Protein AF-A0A4P5VM33-F1 (afdb_monomer)

pLDDT: mean 82.56, std 16.61, range [37.69, 97.56]

Solvent-accessible surface area (backbone atoms only — not comparable to full-atom values): 19991 Å² total; per-residue (Å²): 130,83,67,96,74,77,67,63,94,75,51,90,78,69,72,81,77,65,83,51,57,40,76,54,84,83,77,87,63,95,86,67,74,88,46,65,52,53,54,48,55,47,41,53,52,52,54,34,60,78,68,68,53,95,65,59,73,44,83,76,51,83,50,30,33,32,39,59,84,39,34,31,34,51,42,71,32,55,64,87,55,69,50,40,68,40,70,22,70,59,55,52,52,61,98,69,27,49,46,32,39,37,44,36,27,37,34,82,90,78,41,33,35,34,28,56,9,40,35,44,52,68,59,44,43,72,76,41,73,56,40,62,75,43,89,60,59,47,76,37,53,55,87,73,34,42,61,21,59,63,44,51,53,52,56,37,30,69,71,37,70,77,63,64,44,76,75,69,75,79,58,75,63,41,54,55,65,42,45,76,76,72,45,77,54,66,74,49,47,69,39,44,38,42,80,50,76,70,54,72,63,69,78,61,65,70,78,75,73,92,85,66,102,68,80,74,78,37,60,72,36,38,36,38,32,51,37,15,46,46,98,70,31,76,31,44,40,80,66,27,75,80,34,88,46,51,28,31,43,35,44,28,36,23,38,57,98,92,41,56,49,30,37,38,44,33,42,38,37,64,51,93,90,55,61,49,66,74,46,31,34,47,33,49,72,93,47,74,51,62,44,72,58,100,81,58,51,64,70,48,76,48,78,43,70,46,38,91,63,67,46,44,40,37,40,33,33,72,95,82,20,76,48,71,56,72,33,35,32,45,58,54,79,67,71,74,76,71,82,66,80,88,124

Sequence (343 aa):
MPDPFDEDPDDPLALPLPPHTLWLDEPESPGLPRDHPSLVLRALRQQRAELGLDLRLRENSGDSFQLEGFRVQLVCAPFWSEELAVSPQPWRLGARSPHLLLGAWVDEEAGVVRLPGVLTAAELRQRCPGLASAEAPCPLPLTAFRGGLDRLWLLGRLLTPEALLPSEPAAAPVRLRDWLDGLLAEALVALGAELLPASAGAFRSPAAPVGLASGLPTALATVAIPLALALGRIETGPARRAASERFRLLLQLCGAMEGAQWLEVRLEPELPGDLLPQRLTLRVDDRTIDTGGDGGCGPLCLTVPAGEEPIVIGLWHGDGSRLALPPLHFGATLGEPEPGPAG

Mean predicted aligned error: 15.95 Å

Secondary structure (DSSP, 8-state):
---TT---TT-TT-PPPPTTEEEPPP---TT----HHHHHHHHHHHHHHHTT----EEEEETTEEEETTEEEEEEEEETT-SEEEE-SGGGGSGGGS-SEEEEEEEETTTTEEEEEEEEEHHHHHHHSTTTTT-SS-EEEEGGG-EEHHHHHHHHHHHT-HHHHS-----PPPEETHHHHTT---HHHHHTT-EEEP--TTTT------TTSS--PPEEEEEEEEEEEEETTEEEEGGGGGG-SEEEEEEEEEEEETTEEEEEEEEEEESSTTPPPPTTEEEEETTEEEETTSTT-S--EEEEEE--SSPB-EEEEETTTEEEEPPPEE--------------

Foldseek 3Di:
DPDPPVPPPPPVPPDDDDPLKFAQDDDDDPPDDLDPQVLVVSRLVVVCVVVVPPWDWADDDDQWIDTLNFIEGEFEDAPPDQKTFAQLVLVLPVVRHGQKYWYWHDDSVRSMIHTLAMDGPVLVCVQDVCSNPDRGTDIDGSVSHDDHVVVVSVVSQVSVVVSVPPPPPQPPAAECVVVLVVDDDPLLVVQVKDKDPQPVVLVPPDDDPPDDPPPPWRQSTKIKRKWAADPLAIDGDPVRPPGPFIKIWIWTQTDDPLGGFKIKTKIAGPDPPDFHDAQKWKDKDPDIDGCHDPPHRGMDIDMGTADQDWIWIKIHHPPDYIDTGRTHHDHDCPPPPPPPPDD

Structure (mmCIF, N/CA/C/O backbone):
data_AF-A0A4P5VM33-F1
#
_entry.id   AF-A0A4P5VM33-F1
#
loop_
_atom_site.group_PDB
_atom_site.id
_atom_site.type_symbol
_atom_site.label_atom_id
_atom_site.label_alt_id
_atom_site.label_comp_id
_atom_site.label_asym_id
_atom_site.label_entity_id
_atom_site.label_seq_id
_atom_site.pdbx_PDB_ins_code
_atom_site.Cartn_x
_atom_site.Cartn_y
_atom_site.Cartn_z
_atom_site.occupancy
_atom_site.B_iso_or_equiv
_atom_site.auth_seq_id
_atom_site.auth_comp_id
_atom_site.auth_asym_id
_atom_site.auth_atom_id
_atom_site.pdbx_PDB_model_num
ATOM 1 N N . MET A 1 1 ? 6.699 41.375 -16.600 1.00 43.66 1 MET A N 1
ATOM 2 C CA . MET A 1 1 ? 7.146 40.371 -17.583 1.00 43.66 1 MET A CA 1
ATOM 3 C C . MET A 1 1 ? 6.048 39.335 -17.632 1.00 43.66 1 MET A C 1
ATOM 5 O O . MET A 1 1 ? 5.698 38.880 -16.551 1.00 43.66 1 MET A O 1
ATOM 9 N N . PRO A 1 2 ? 5.437 39.073 -18.796 1.00 42.50 2 PRO A N 1
ATOM 10 C CA . PRO A 1 2 ? 4.537 37.934 -18.936 1.00 42.50 2 PRO A CA 1
ATOM 11 C C . PRO A 1 2 ? 5.315 36.653 -18.625 1.00 42.50 2 PRO A C 1
ATOM 13 O O . PRO A 1 2 ? 6.509 36.574 -18.930 1.00 42.50 2 PRO A O 1
ATOM 16 N N . ASP A 1 3 ? 4.653 35.727 -17.944 1.00 47.75 3 ASP A N 1
ATOM 17 C CA . ASP A 1 3 ? 5.202 34.423 -17.598 1.00 47.75 3 ASP A CA 1
ATOM 18 C C . ASP A 1 3 ? 5.467 33.661 -18.909 1.00 47.75 3 ASP A C 1
ATOM 20 O O . ASP A 1 3 ? 4.541 33.527 -19.711 1.00 47.75 3 ASP A O 1
ATOM 24 N N . PRO A 1 4 ? 6.702 33.219 -19.211 1.00 48.16 4 PRO A N 1
ATOM 25 C CA . PRO A 1 4 ? 6.993 32.484 -20.445 1.00 48.16 4 PRO A CA 1
ATOM 26 C C . PRO A 1 4 ? 6.322 31.099 -20.517 1.00 48.16 4 PRO A C 1
ATOM 28 O O . PRO A 1 4 ? 6.553 30.386 -21.487 1.00 48.16 4 PRO A O 1
ATOM 31 N N . PHE A 1 5 ? 5.501 30.743 -19.523 1.00 61.50 5 PHE A N 1
ATOM 32 C CA . PHE A 1 5 ? 4.801 29.465 -19.395 1.00 61.50 5 PHE A CA 1
ATOM 33 C C . PHE A 1 5 ? 3.269 29.590 -19.379 1.00 61.50 5 PHE A C 1
ATOM 35 O O . PHE A 1 5 ? 2.588 28.622 -19.051 1.00 61.50 5 PHE A O 1
ATOM 42 N N . ASP A 1 6 ? 2.711 30.746 -19.762 1.00 50.47 6 ASP A N 1
ATOM 43 C CA . ASP A 1 6 ? 1.300 30.837 -20.177 1.00 50.47 6 ASP A CA 1
ATOM 44 C C . ASP A 1 6 ? 1.162 30.171 -21.569 1.00 50.47 6 ASP A C 1
ATOM 46 O O . ASP A 1 6 ? 0.928 30.821 -22.590 1.00 50.47 6 ASP A O 1
ATOM 50 N N . GLU A 1 7 ? 1.431 28.862 -21.637 1.00 55.84 7 GLU A N 1
ATOM 51 C CA . GLU A 1 7 ? 1.137 28.039 -22.808 1.00 55.84 7 GLU A CA 1
ATOM 52 C C . GLU A 1 7 ? -0.382 27.907 -22.904 1.00 55.84 7 GLU A C 1
ATOM 54 O O . GLU A 1 7 ? -1.035 27.369 -22.009 1.00 55.84 7 GLU A O 1
ATOM 59 N N . ASP A 1 8 ? -0.942 28.450 -23.986 1.00 55.25 8 ASP A N 1
ATOM 60 C CA . ASP A 1 8 ? -2.357 28.333 -24.316 1.00 55.25 8 ASP A CA 1
ATOM 61 C C . ASP A 1 8 ? -2.688 26.828 -24.406 1.00 55.25 8 ASP A C 1
ATOM 63 O O . ASP A 1 8 ? -2.173 26.148 -25.301 1.00 55.25 8 ASP A O 1
ATOM 67 N N . PRO A 1 9 ? -3.496 26.259 -23.487 1.00 56.66 9 PRO A N 1
ATOM 68 C CA . PRO A 1 9 ? -3.788 24.822 -23.463 1.00 56.66 9 PRO A CA 1
ATOM 69 C C . PRO A 1 9 ? -4.528 24.346 -24.726 1.00 56.66 9 PRO A C 1
ATOM 71 O O . PRO A 1 9 ? -4.691 23.142 -24.928 1.00 56.66 9 PRO A O 1
ATOM 74 N N . ASP A 1 10 ? -4.946 25.290 -25.571 1.00 53.34 10 ASP A N 1
ATOM 75 C CA . ASP A 1 10 ? -5.581 25.093 -26.865 1.00 53.34 10 ASP A CA 1
ATOM 76 C C . ASP A 1 10 ? -4.633 25.341 -28.062 1.00 53.34 10 ASP A C 1
ATOM 78 O O . ASP A 1 10 ? -5.130 25.578 -29.165 1.00 53.34 10 ASP A O 1
ATOM 82 N N . ASP A 1 11 ? -3.295 25.283 -27.918 1.00 64.56 11 ASP A N 1
ATOM 83 C CA . ASP A 1 11 ? -2.398 25.321 -29.089 1.00 64.56 11 ASP A CA 1
ATOM 84 C C . ASP A 1 11 ? -2.702 24.121 -30.020 1.00 64.56 11 ASP A C 1
ATOM 86 O O . ASP A 1 11 ? -2.392 22.968 -29.690 1.00 64.56 11 ASP A O 1
ATOM 90 N N . PRO A 1 12 ? -3.288 24.349 -31.215 1.00 56.72 12 PRO A N 1
ATOM 91 C CA . PRO A 1 12 ? -3.693 23.280 -32.127 1.00 56.72 12 PRO A CA 1
ATOM 92 C C . PRO A 1 12 ? -2.504 22.513 -32.729 1.00 56.72 12 PRO A C 1
ATOM 94 O O . PRO A 1 12 ? -2.712 21.557 -33.482 1.00 56.72 12 PRO A O 1
ATOM 97 N N . LEU A 1 13 ? -1.267 22.936 -32.444 1.00 55.84 13 LEU A N 1
ATOM 98 C CA . LEU A 1 13 ? -0.034 22.271 -32.853 1.00 55.84 13 LEU A CA 1
ATOM 99 C C . LEU A 1 13 ? 0.578 21.386 -31.758 1.00 55.84 13 LEU A C 1
ATOM 101 O O . LEU A 1 13 ? 1.549 20.682 -32.049 1.00 55.84 13 LEU A O 1
ATOM 105 N N . ALA A 1 14 ? 0.011 21.356 -30.546 1.00 63.16 14 ALA A N 1
ATOM 106 C CA . ALA A 1 14 ? 0.434 20.434 -29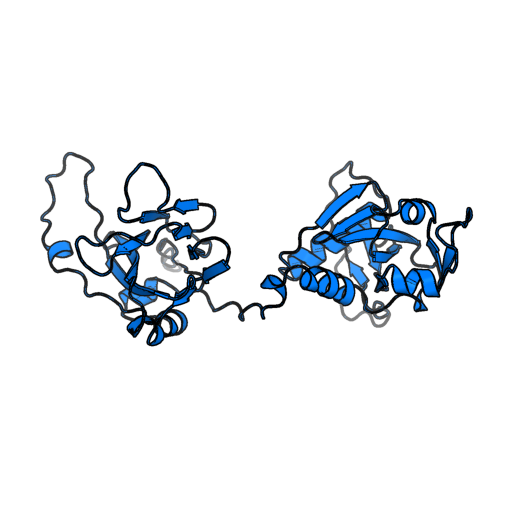.500 1.00 63.16 14 ALA A CA 1
ATOM 107 C C . ALA A 1 14 ? 0.154 18.987 -29.940 1.00 63.16 14 ALA A C 1
ATOM 109 O O . ALA A 1 14 ? -0.978 18.494 -29.924 1.00 63.16 14 ALA A O 1
ATOM 110 N N . LEU A 1 15 ? 1.200 18.289 -30.390 1.00 64.62 15 LEU A N 1
ATOM 111 C CA . LEU A 1 15 ? 1.096 16.874 -30.726 1.00 64.62 15 LEU A CA 1
ATOM 112 C C . LEU A 1 15 ? 0.749 16.090 -29.451 1.00 64.62 15 LEU A C 1
ATOM 114 O O . LEU A 1 15 ? 1.391 16.299 -28.419 1.00 64.62 15 LEU A O 1
ATOM 118 N N . PRO A 1 16 ? -0.228 15.165 -29.498 1.00 71.25 16 PRO A N 1
ATOM 119 C CA . PRO A 1 16 ? -0.577 14.372 -28.333 1.00 71.25 16 PRO A CA 1
ATOM 120 C C . PRO A 1 16 ? 0.647 13.588 -27.871 1.00 71.25 16 PRO A C 1
ATOM 122 O O . PRO A 1 16 ? 1.302 12.900 -28.664 1.00 71.25 16 PRO A O 1
ATOM 125 N N . LEU A 1 17 ? 0.945 13.687 -26.577 1.00 72.50 17 LEU A N 1
ATOM 126 C CA . LEU A 1 17 ? 2.067 12.969 -25.999 1.00 72.50 17 LEU A CA 1
ATOM 127 C C . LEU A 1 17 ? 1.886 11.463 -26.208 1.00 72.50 17 LEU A C 1
ATOM 129 O O . LEU A 1 17 ? 0.780 10.933 -26.043 1.00 72.50 17 LEU A O 1
ATOM 133 N N . PRO A 1 18 ? 2.964 10.739 -26.548 1.00 77.06 18 PRO A N 1
ATOM 134 C CA . PRO A 1 18 ? 2.904 9.293 -26.621 1.00 77.06 18 PRO A CA 1
ATOM 135 C C . PRO A 1 18 ? 2.437 8.700 -25.282 1.00 77.06 18 PRO A C 1
ATOM 137 O O . PRO A 1 18 ? 2.750 9.246 -24.220 1.00 77.06 18 PRO A O 1
ATOM 140 N N . PRO A 1 19 ? 1.753 7.546 -25.288 1.00 78.25 19 PRO A N 1
ATOM 141 C CA . PRO A 1 19 ? 1.359 6.886 -24.051 1.00 78.25 19 PRO A CA 1
ATOM 142 C C . PRO A 1 19 ? 2.584 6.533 -23.193 1.00 78.25 19 PRO A C 1
ATOM 144 O O . PRO A 1 19 ? 3.660 6.229 -23.722 1.00 78.25 19 PRO A O 1
ATOM 147 N N . HIS A 1 20 ? 2.379 6.517 -21.872 1.00 86.19 20 HIS A N 1
ATOM 148 C CA . HIS A 1 20 ? 3.403 6.221 -20.859 1.00 86.19 20 HIS A CA 1
ATOM 149 C C . HIS A 1 20 ? 4.558 7.234 -20.820 1.00 86.19 20 HIS A C 1
ATOM 151 O O . HIS A 1 20 ? 5.704 6.870 -20.546 1.00 86.19 20 HIS A O 1
ATOM 157 N N . THR A 1 21 ? 4.246 8.491 -21.120 1.00 89.69 21 THR A N 1
ATOM 158 C CA . THR A 1 21 ? 5.163 9.624 -20.998 1.00 89.69 21 THR A CA 1
ATOM 159 C C . THR A 1 21 ? 4.910 10.330 -19.673 1.00 89.69 21 THR A C 1
ATOM 161 O O . THR A 1 21 ? 3.760 10.596 -19.332 1.00 89.69 21 THR A O 1
ATOM 164 N N . LEU A 1 22 ? 5.979 10.589 -18.928 1.00 89.25 22 LEU A N 1
ATOM 165 C CA . LEU A 1 22 ? 5.970 11.279 -17.648 1.00 89.25 22 LEU A CA 1
ATOM 166 C C . LEU A 1 22 ? 6.712 12.602 -17.793 1.00 89.25 22 LEU A C 1
ATOM 168 O O . LEU A 1 22 ? 7.840 12.625 -18.297 1.00 89.25 22 LEU A O 1
ATOM 172 N N . TRP A 1 23 ? 6.077 13.668 -17.324 1.00 90.50 23 TRP A N 1
ATOM 173 C CA . TRP A 1 23 ? 6.734 14.945 -17.096 1.00 90.50 23 TRP A CA 1
ATOM 174 C C . TRP A 1 23 ? 7.389 14.912 -15.733 1.00 90.50 23 TRP A C 1
ATOM 176 O O . TRP A 1 23 ? 6.820 14.395 -14.774 1.00 90.50 23 TRP A O 1
ATOM 186 N N . LEU A 1 24 ? 8.607 15.422 -15.667 1.00 87.19 24 LEU A N 1
ATOM 187 C CA . LEU A 1 24 ? 9.264 15.625 -14.398 1.00 87.19 24 LEU A CA 1
ATOM 188 C C . LEU A 1 24 ? 8.947 17.035 -13.919 1.00 87.19 24 LEU A C 1
ATOM 190 O O . LEU A 1 24 ? 9.364 17.995 -14.563 1.00 87.19 24 LEU A O 1
ATOM 194 N N . ASP A 1 25 ? 8.279 17.147 -12.776 1.00 80.31 25 ASP A N 1
ATOM 195 C CA . ASP A 1 25 ? 8.084 18.445 -12.136 1.00 80.31 25 ASP A CA 1
ATOM 196 C C . ASP A 1 25 ? 9.465 19.003 -11.745 1.00 80.31 25 ASP A C 1
ATOM 198 O O . ASP A 1 25 ? 10.252 18.333 -11.061 1.00 80.31 25 ASP A O 1
ATOM 202 N N . GLU A 1 26 ? 9.810 20.214 -12.191 1.00 67.00 26 GLU A N 1
ATOM 203 C CA . GLU A 1 26 ? 11.003 20.892 -11.677 1.00 67.00 26 GLU A CA 1
ATOM 204 C C . GLU A 1 26 ? 10.739 21.365 -10.238 1.00 67.00 26 GLU A C 1
ATOM 206 O O . GLU A 1 26 ? 9.718 21.994 -9.956 1.00 67.00 26 GLU A O 1
ATOM 211 N N . PRO A 1 27 ? 11.656 21.057 -9.299 1.00 51.03 27 PRO A N 1
ATOM 212 C CA . PRO A 1 27 ? 12.779 21.972 -9.124 1.00 51.03 27 PRO A CA 1
ATOM 213 C C . PRO A 1 27 ? 14.136 21.276 -8.933 1.00 51.03 27 PRO A C 1
ATOM 215 O O . PRO A 1 27 ? 14.295 20.285 -8.215 1.00 51.03 27 PRO A O 1
ATOM 218 N N . GLU A 1 28 ? 15.152 21.852 -9.572 1.00 53.78 28 GLU A N 1
ATOM 219 C CA . GLU A 1 28 ? 16.558 21.497 -9.422 1.00 53.78 28 GLU A CA 1
ATOM 220 C C . GLU A 1 28 ? 17.022 21.552 -7.960 1.00 53.78 28 GLU A C 1
ATOM 222 O O .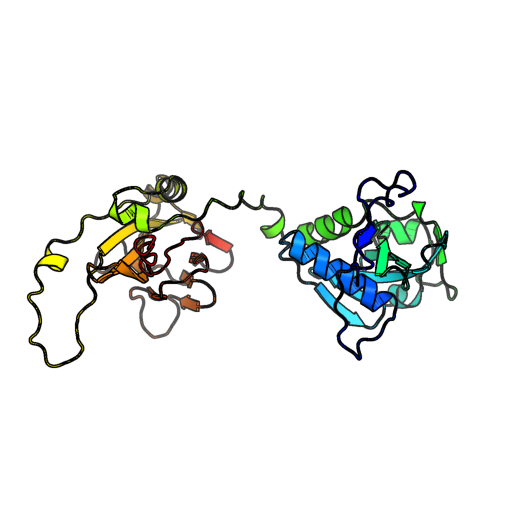 GLU A 1 28 ? 16.912 22.569 -7.278 1.00 53.78 28 GLU A O 1
ATOM 227 N N . SER A 1 29 ? 17.673 20.486 -7.504 1.00 54.12 29 SER A N 1
ATOM 228 C CA . SER A 1 29 ? 18.704 20.630 -6.481 1.00 54.12 29 SER A CA 1
ATOM 229 C C . SER A 1 29 ? 20.050 20.720 -7.205 1.00 54.12 29 SER A C 1
ATOM 231 O O . SER A 1 29 ? 20.439 19.748 -7.864 1.00 54.12 29 SER A O 1
ATOM 233 N N . PRO A 1 30 ? 20.760 21.862 -7.138 1.00 48.88 30 PRO A N 1
ATOM 234 C CA . PRO A 1 30 ? 22.047 22.018 -7.801 1.00 48.88 30 PRO A CA 1
ATOM 235 C C . PRO A 1 30 ? 23.019 20.960 -7.266 1.00 48.88 30 PRO A C 1
ATOM 237 O O . PRO A 1 30 ? 23.345 20.945 -6.081 1.00 48.88 30 PRO A O 1
ATOM 240 N N . GLY A 1 31 ? 23.454 20.051 -8.144 1.00 56.72 31 GLY A N 1
ATOM 241 C CA . GLY A 1 31 ? 24.417 18.994 -7.817 1.00 56.72 31 GLY A CA 1
ATOM 242 C C . GLY A 1 31 ? 23.935 17.553 -8.002 1.00 56.72 31 GLY A C 1
ATOM 243 O O . GLY A 1 31 ? 24.747 16.644 -7.834 1.00 56.72 31 GLY A O 1
ATOM 244 N N . LEU A 1 32 ? 22.671 17.306 -8.371 1.00 60.62 32 LEU A N 1
ATOM 245 C CA . LEU A 1 32 ? 22.263 15.958 -8.787 1.00 60.62 32 LEU A CA 1
ATOM 246 C C . LEU A 1 32 ? 22.796 15.623 -10.192 1.00 60.62 32 LEU A C 1
ATOM 248 O O . LEU A 1 32 ? 22.717 16.465 -11.091 1.00 60.62 32 LEU A O 1
ATOM 252 N N . PRO A 1 33 ? 23.334 14.406 -10.402 1.00 63.00 33 PRO A N 1
ATOM 253 C CA . PRO A 1 33 ? 23.743 13.956 -11.725 1.00 63.00 33 PRO A CA 1
ATOM 254 C C . PRO A 1 33 ? 22.533 13.916 -12.668 1.00 63.00 33 PRO A C 1
ATOM 256 O O . PRO A 1 33 ? 21.477 13.384 -12.331 1.00 63.00 33 PRO A O 1
ATOM 259 N N . ARG A 1 34 ? 22.699 14.508 -13.856 1.00 71.19 34 ARG A N 1
ATOM 260 C CA . ARG A 1 34 ? 21.692 14.545 -14.931 1.00 71.19 34 ARG A CA 1
ATOM 261 C C . ARG A 1 34 ? 21.781 13.328 -15.855 1.00 71.19 34 ARG A C 1
ATOM 263 O O . ARG A 1 34 ? 21.443 13.418 -17.024 1.00 71.19 34 ARG A O 1
ATOM 270 N N . ASP A 1 35 ? 22.287 12.200 -15.371 1.00 87.25 35 ASP A N 1
ATOM 271 C CA . ASP A 1 35 ? 22.360 11.004 -16.199 1.00 87.25 35 ASP A CA 1
ATOM 272 C C . ASP A 1 35 ? 20.961 10.406 -16.414 1.00 87.25 35 ASP A C 1
ATOM 274 O O . ASP A 1 35 ? 20.101 10.439 -15.527 1.00 87.25 35 ASP A O 1
ATOM 278 N N . HIS A 1 36 ? 20.733 9.830 -17.600 1.00 91.06 36 HIS A N 1
ATOM 279 C CA . HIS A 1 36 ? 19.445 9.230 -17.959 1.00 91.06 36 HIS A CA 1
ATOM 280 C C . HIS A 1 36 ? 18.846 8.324 -16.862 1.00 91.06 36 HIS A C 1
ATOM 282 O O . HIS A 1 36 ? 17.641 8.420 -16.622 1.00 91.06 36 HIS A O 1
ATOM 288 N N . PRO A 1 37 ? 19.611 7.444 -16.177 1.00 92.50 37 PRO A N 1
ATOM 289 C CA . PRO A 1 37 ? 19.047 6.596 -15.132 1.00 92.50 37 PRO A CA 1
ATOM 290 C C . PRO A 1 37 ? 18.433 7.373 -13.964 1.00 92.50 37 PRO A C 1
ATOM 292 O O . PRO A 1 37 ? 17.345 7.022 -13.503 1.00 92.50 37 PRO A O 1
ATOM 295 N N . SER A 1 38 ? 19.083 8.452 -13.522 1.00 90.44 38 SER A N 1
ATOM 296 C CA . SER A 1 38 ? 18.598 9.290 -12.422 1.00 90.44 38 SER A CA 1
ATOM 297 C C . SER A 1 38 ? 17.284 9.987 -12.774 1.00 90.44 38 SER A C 1
ATOM 299 O O . SER A 1 38 ? 16.370 10.028 -11.947 1.00 90.44 38 SER A O 1
ATOM 301 N N . LEU A 1 39 ? 17.140 10.463 -14.017 1.00 91.44 39 LEU A N 1
ATOM 302 C CA . LEU A 1 39 ? 15.896 11.074 -14.505 1.00 91.44 39 LEU A CA 1
ATOM 303 C C . LEU A 1 39 ? 14.735 10.075 -14.515 1.00 91.44 39 LEU A C 1
ATOM 305 O O . LEU A 1 39 ? 13.639 10.385 -14.046 1.00 91.44 39 LEU A O 1
ATOM 309 N N . VAL A 1 40 ? 14.980 8.843 -14.960 1.00 94.12 40 VAL A N 1
ATOM 310 C CA . VAL A 1 40 ? 13.958 7.788 -14.940 1.00 94.12 40 VAL A CA 1
ATOM 311 C C . VAL A 1 40 ? 13.564 7.423 -13.513 1.00 94.12 40 VAL A C 1
ATOM 313 O O . VAL A 1 40 ? 12.380 7.299 -13.212 1.00 94.12 40 VAL A O 1
ATOM 316 N N . LEU A 1 41 ? 14.532 7.267 -12.608 1.00 93.69 41 LEU A N 1
ATOM 317 C CA . LEU A 1 41 ? 14.253 6.951 -11.206 1.00 93.69 41 LEU A CA 1
ATOM 318 C C . LEU A 1 41 ? 13.476 8.076 -10.514 1.00 93.69 41 LEU A C 1
ATOM 320 O O . LEU A 1 41 ? 12.621 7.794 -9.672 1.00 93.69 41 LEU A O 1
ATOM 324 N N . ARG A 1 42 ? 13.717 9.338 -10.891 1.00 91.50 42 ARG A N 1
ATOM 325 C CA . ARG A 1 42 ? 12.894 10.480 -10.469 1.00 91.50 42 ARG A CA 1
ATOM 326 C C . ARG A 1 42 ? 11.457 10.339 -10.973 1.00 91.50 42 ARG A C 1
ATOM 328 O O . ARG A 1 42 ? 10.544 10.385 -10.153 1.00 91.50 42 ARG A O 1
ATOM 335 N N . ALA A 1 43 ? 11.272 10.057 -12.263 1.00 93.19 43 ALA A N 1
ATOM 336 C CA . ALA A 1 43 ? 9.949 9.878 -12.869 1.00 93.19 43 ALA A CA 1
ATOM 337 C C . ALA A 1 43 ? 9.158 8.753 -12.185 1.00 93.19 43 ALA A C 1
ATOM 339 O O . ALA A 1 43 ? 7.990 8.907 -11.838 1.00 93.19 43 ALA A O 1
ATOM 340 N N . LEU A 1 44 ? 9.821 7.626 -11.907 1.00 94.44 44 LEU A N 1
ATOM 341 C CA . LEU A 1 44 ? 9.216 6.498 -11.201 1.00 94.44 44 LEU A CA 1
ATOM 342 C C . LEU A 1 44 ? 8.779 6.864 -9.777 1.00 94.44 44 LEU A C 1
ATOM 344 O O . LEU A 1 44 ? 7.726 6.411 -9.332 1.00 94.44 44 LEU A O 1
ATOM 348 N N . ARG A 1 45 ? 9.574 7.657 -9.047 1.00 93.06 45 ARG A N 1
ATOM 349 C CA . ARG A 1 45 ? 9.225 8.105 -7.689 1.00 93.06 45 ARG A CA 1
ATOM 350 C C . ARG A 1 45 ? 8.040 9.056 -7.686 1.00 93.06 45 ARG A C 1
ATOM 352 O O . ARG A 1 45 ? 7.167 8.878 -6.840 1.00 93.06 45 ARG A O 1
ATOM 359 N N . GLN A 1 46 ? 8.040 10.019 -8.605 1.00 92.50 46 GLN A N 1
ATOM 360 C CA . GLN A 1 46 ? 6.955 10.978 -8.772 1.00 92.50 46 GLN A CA 1
ATOM 361 C C . GLN A 1 46 ? 5.647 10.234 -9.057 1.00 92.50 46 GLN A C 1
ATOM 363 O O . GLN A 1 46 ? 4.732 10.289 -8.239 1.00 92.50 46 GLN A O 1
ATOM 368 N N . GLN A 1 47 ? 5.615 9.393 -10.097 1.00 92.94 47 GLN A N 1
ATOM 369 C CA . GLN A 1 47 ? 4.413 8.629 -10.431 1.00 92.94 47 GLN A CA 1
ATOM 370 C C . GLN A 1 47 ? 3.950 7.724 -9.282 1.00 92.94 47 GLN A C 1
ATOM 372 O O . GLN A 1 47 ? 2.757 7.573 -9.027 1.00 92.94 47 GLN A O 1
ATOM 377 N N . ARG A 1 48 ? 4.889 7.078 -8.578 1.00 91.94 48 ARG A N 1
ATOM 378 C CA . ARG A 1 48 ? 4.559 6.236 -7.421 1.00 91.94 48 ARG A CA 1
ATOM 379 C C . ARG A 1 48 ? 3.853 7.045 -6.327 1.00 91.94 48 ARG A C 1
ATOM 381 O O . ARG A 1 48 ? 2.906 6.533 -5.735 1.00 91.94 48 ARG A O 1
ATOM 388 N N . ALA A 1 49 ? 4.328 8.262 -6.053 1.00 87.62 49 ALA A N 1
ATOM 389 C CA . ALA A 1 49 ? 3.740 9.156 -5.060 1.00 87.62 49 ALA A CA 1
ATOM 390 C C . ALA A 1 49 ? 2.348 9.639 -5.492 1.00 87.62 49 ALA A C 1
ATOM 392 O O . ALA A 1 49 ? 1.414 9.542 -4.703 1.00 87.62 49 ALA A O 1
ATOM 393 N N . GLU A 1 50 ? 2.192 10.057 -6.750 1.00 87.12 50 GLU A N 1
ATOM 394 C CA . GLU A 1 50 ? 0.904 10.478 -7.322 1.00 87.12 50 GLU A CA 1
ATOM 395 C C . GLU A 1 50 ? -0.156 9.372 -7.261 1.00 87.12 50 GLU A C 1
ATOM 397 O O . GLU A 1 50 ? -1.315 9.620 -6.938 1.00 87.12 50 GLU A O 1
ATOM 402 N N . LEU A 1 51 ? 0.246 8.126 -7.527 1.00 84.88 51 LEU A N 1
ATOM 403 C CA . LEU A 1 51 ? -0.643 6.966 -7.477 1.00 84.88 51 LEU A CA 1
ATOM 404 C C . LEU A 1 51 ? -0.861 6.414 -6.057 1.00 84.88 51 LEU A C 1
ATOM 406 O O . LEU A 1 51 ? -1.592 5.434 -5.902 1.00 84.88 51 LEU A O 1
ATOM 410 N N . GLY A 1 52 ? -0.212 6.975 -5.030 1.00 86.00 52 GLY A N 1
ATOM 411 C CA . GLY A 1 52 ? -0.311 6.488 -3.650 1.00 86.00 52 GLY A CA 1
ATOM 412 C C . GLY A 1 52 ? 0.157 5.038 -3.472 1.00 86.00 52 GLY A C 1
ATOM 413 O O . GLY A 1 52 ? -0.379 4.305 -2.642 1.00 86.00 52 GLY A O 1
ATOM 414 N N . LEU A 1 53 ? 1.123 4.585 -4.278 1.00 85.00 53 LEU A N 1
ATOM 415 C CA . LEU A 1 53 ? 1.585 3.197 -4.259 1.00 85.00 53 LEU A CA 1
ATOM 416 C C . LEU A 1 53 ? 2.608 2.969 -3.137 1.00 85.00 53 LEU A C 1
ATOM 418 O O . LEU A 1 53 ? 3.739 3.458 -3.205 1.00 85.00 53 LEU A O 1
ATOM 422 N N . ASP A 1 54 ? 2.257 2.129 -2.161 1.00 85.19 54 ASP A N 1
ATOM 423 C CA . ASP A 1 54 ? 3.174 1.649 -1.116 1.00 85.19 54 ASP A CA 1
ATOM 424 C C . ASP A 1 54 ? 4.083 0.520 -1.643 1.00 85.19 54 ASP A C 1
ATOM 426 O O . ASP A 1 54 ? 4.000 -0.635 -1.234 1.00 85.19 54 ASP A O 1
ATOM 430 N N . LEU A 1 55 ? 4.910 0.848 -2.643 1.00 86.56 55 LEU A N 1
ATOM 431 C CA . LEU A 1 55 ? 5.922 -0.047 -3.210 1.00 86.56 55 LEU A CA 1
ATOM 432 C C . LEU A 1 55 ? 7.324 0.498 -2.926 1.00 86.56 55 LEU A C 1
ATOM 434 O O . LEU A 1 55 ? 7.670 1.613 -3.315 1.00 86.56 55 LEU A O 1
ATOM 438 N N . ARG A 1 56 ? 8.185 -0.288 -2.291 1.00 88.94 56 ARG A N 1
ATOM 439 C CA . ARG A 1 56 ? 9.575 0.033 -1.967 1.00 88.94 56 ARG A CA 1
ATOM 440 C C . ARG A 1 56 ? 10.430 0.034 -3.228 1.00 88.94 56 ARG A C 1
ATOM 442 O O . ARG A 1 56 ? 10.704 -1.018 -3.808 1.00 88.94 56 ARG A O 1
ATOM 449 N N . LEU A 1 57 ? 10.904 1.222 -3.594 1.00 92.69 57 LEU A N 1
ATOM 450 C CA . LEU A 1 57 ? 11.891 1.442 -4.647 1.00 92.69 57 LEU A CA 1
ATOM 451 C C . LEU A 1 57 ? 13.239 1.792 -4.003 1.00 92.69 57 LEU A C 1
ATOM 453 O O . LEU A 1 57 ? 13.348 2.789 -3.291 1.00 92.69 57 LEU A O 1
ATOM 457 N N . ARG A 1 58 ? 14.266 0.969 -4.242 1.00 91.38 58 ARG A N 1
ATOM 458 C CA . ARG A 1 58 ? 15.626 1.158 -3.715 1.00 91.38 58 ARG A CA 1
ATOM 459 C C . ARG A 1 58 ? 16.643 1.168 -4.848 1.00 91.38 58 ARG A C 1
ATOM 461 O O . ARG A 1 58 ? 16.757 0.195 -5.582 1.00 91.38 58 ARG A O 1
ATOM 468 N N . GLU A 1 59 ? 17.422 2.231 -4.959 1.00 89.62 59 GLU A N 1
ATOM 469 C CA . GLU A 1 59 ? 18.527 2.299 -5.917 1.00 89.62 59 GLU A CA 1
ATOM 470 C C . GLU A 1 59 ? 19.695 1.421 -5.458 1.00 89.62 59 GLU A C 1
ATOM 472 O O . GLU A 1 59 ? 20.007 1.367 -4.265 1.00 89.62 59 GLU A O 1
ATOM 477 N N . ASN A 1 60 ? 20.337 0.725 -6.399 1.00 81.12 60 ASN A N 1
ATOM 478 C CA . ASN A 1 60 ? 21.556 -0.033 -6.111 1.00 81.12 60 ASN A CA 1
ATOM 479 C C . ASN A 1 60 ? 22.773 0.642 -6.733 1.00 81.12 60 ASN A C 1
ATOM 481 O O . ASN A 1 60 ? 23.740 0.941 -6.038 1.00 81.12 60 ASN A O 1
ATOM 485 N N . SER A 1 61 ? 22.736 0.832 -8.051 1.00 77.69 61 SER A N 1
ATOM 486 C CA . SER A 1 61 ? 23.849 1.374 -8.824 1.00 77.69 61 SER A CA 1
ATOM 487 C C . SER A 1 61 ? 23.361 1.768 -10.207 1.00 77.69 61 SER A C 1
ATOM 489 O O . SER A 1 61 ? 22.719 0.930 -10.834 1.00 77.69 61 SER A O 1
ATOM 491 N N . GLY A 1 62 ? 23.713 2.972 -10.672 1.00 80.62 62 GLY A N 1
ATOM 492 C CA . GLY A 1 62 ? 23.561 3.462 -12.051 1.00 80.62 62 GLY A CA 1
ATOM 493 C C . GLY A 1 62 ? 22.327 2.943 -12.791 1.00 80.62 62 GLY A C 1
ATOM 494 O O . GLY A 1 62 ? 21.241 3.494 -12.680 1.00 80.62 62 GLY A O 1
ATOM 495 N N . ASP A 1 63 ? 22.499 1.848 -13.525 1.00 90.00 63 ASP A N 1
ATOM 496 C CA . ASP A 1 63 ? 21.504 1.209 -14.385 1.00 90.00 63 ASP A CA 1
ATOM 497 C C . ASP A 1 63 ? 20.650 0.127 -13.689 1.00 90.00 63 ASP A C 1
ATOM 499 O O . ASP A 1 63 ? 20.045 -0.715 -14.351 1.00 90.00 63 ASP A O 1
ATOM 503 N N . SER A 1 64 ? 20.590 0.086 -12.356 1.00 93.12 64 SER A N 1
ATOM 504 C CA . SER A 1 64 ? 19.833 -0.934 -11.628 1.00 93.12 64 SER A CA 1
ATOM 505 C C . SER A 1 64 ? 19.234 -0.464 -10.304 1.00 93.12 64 SER A C 1
ATOM 507 O O . SER A 1 64 ? 19.834 0.275 -9.515 1.00 93.12 64 SER A O 1
ATOM 509 N N . PHE A 1 65 ? 18.046 -0.988 -10.016 1.00 95.25 65 PHE A N 1
ATOM 510 C CA . PHE A 1 65 ? 17.308 -0.729 -8.784 1.00 95.25 65 PHE A CA 1
ATOM 511 C C . PHE A 1 65 ? 16.544 -1.976 -8.324 1.00 95.25 65 PHE A C 1
ATOM 513 O O . PHE A 1 65 ? 16.515 -3.009 -9.000 1.00 95.25 65 PHE A O 1
ATOM 520 N N . GLN A 1 66 ? 15.961 -1.908 -7.132 1.00 94.12 66 GLN A N 1
ATOM 521 C CA . GLN A 1 66 ? 15.047 -2.903 -6.591 1.00 94.12 66 GLN A CA 1
ATOM 522 C C . GLN A 1 66 ? 13.643 -2.327 -6.437 1.00 94.12 66 GLN A C 1
ATOM 524 O O . GLN A 1 66 ? 13.490 -1.217 -5.933 1.00 94.12 66 GLN A O 1
ATOM 529 N N . LEU A 1 67 ? 12.640 -3.112 -6.826 1.00 93.50 67 LEU A N 1
ATOM 530 C CA . LEU A 1 67 ? 11.218 -2.833 -6.635 1.00 93.50 67 LEU A CA 1
ATOM 531 C C . LEU A 1 67 ? 10.566 -4.032 -5.948 1.00 93.50 67 LEU A C 1
ATOM 533 O O . LEU A 1 67 ? 10.476 -5.085 -6.569 1.00 93.50 67 LEU A O 1
ATOM 537 N N . GLU A 1 68 ? 10.149 -3.902 -4.687 1.00 89.31 68 GLU A N 1
ATOM 538 C CA . GLU A 1 68 ? 9.529 -5.005 -3.916 1.00 89.31 68 GLU A CA 1
ATOM 539 C C . GLU A 1 68 ? 10.270 -6.354 -4.046 1.00 89.31 68 GLU A C 1
ATOM 541 O O . GLU A 1 68 ? 9.697 -7.416 -4.275 1.00 89.31 68 GLU A O 1
ATOM 546 N N . GLY A 1 69 ? 11.605 -6.311 -3.979 1.00 86.56 69 GLY A N 1
ATOM 547 C CA . GLY A 1 69 ? 12.462 -7.494 -4.121 1.00 86.56 69 GLY A CA 1
ATOM 548 C C . GLY A 1 69 ? 12.768 -7.918 -5.566 1.00 86.56 69 GLY A C 1
ATOM 549 O O . GLY A 1 69 ? 13.689 -8.714 -5.787 1.00 86.56 69 GLY A O 1
ATOM 550 N N . PHE A 1 70 ? 12.102 -7.355 -6.580 1.00 91.94 70 PHE A N 1
ATOM 551 C CA . PHE A 1 70 ? 12.547 -7.487 -7.966 1.00 91.94 70 PHE A CA 1
ATOM 552 C C . PHE A 1 70 ? 13.816 -6.684 -8.196 1.00 91.94 70 PHE A C 1
ATOM 554 O O . PHE A 1 70 ? 13.832 -5.479 -7.988 1.00 91.94 70 PHE A O 1
ATOM 561 N N . ARG A 1 71 ? 14.868 -7.329 -8.703 1.00 94.19 71 ARG A N 1
ATOM 562 C CA . ARG A 1 71 ? 16.007 -6.619 -9.288 1.00 94.19 71 ARG A CA 1
ATOM 563 C C . ARG A 1 71 ? 15.631 -6.186 -10.696 1.00 94.19 71 ARG A C 1
ATOM 565 O O . ARG A 1 71 ? 15.291 -7.035 -11.522 1.00 94.19 71 ARG A O 1
ATOM 572 N N . VAL A 1 72 ? 15.701 -4.894 -10.959 1.00 96.56 72 VAL A N 1
ATOM 573 C CA . VAL A 1 72 ? 15.362 -4.304 -12.249 1.00 96.56 72 VAL A CA 1
ATOM 574 C C . VAL A 1 72 ? 16.630 -3.720 -12.850 1.00 96.56 72 VAL A C 1
ATOM 576 O O . VAL A 1 72 ? 17.318 -2.945 -12.187 1.00 96.56 72 VAL A O 1
ATOM 579 N N . GLN A 1 73 ? 16.946 -4.108 -14.084 1.00 96.75 73 GLN A N 1
ATOM 580 C CA . GLN A 1 73 ? 17.899 -3.365 -14.900 1.00 96.75 73 GLN A CA 1
ATOM 581 C C . GLN A 1 73 ? 17.133 -2.306 -15.683 1.00 96.75 73 GLN A C 1
ATOM 583 O O . GLN A 1 73 ? 16.127 -2.608 -16.325 1.00 96.75 73 GLN A O 1
ATOM 588 N N . LEU A 1 74 ? 17.625 -1.083 -15.631 1.00 96.88 74 LEU A N 1
ATOM 589 C CA . LEU A 1 74 ? 17.158 0.039 -16.410 1.00 96.88 74 LEU A CA 1
ATOM 590 C C . LEU A 1 74 ? 18.053 0.195 -17.641 1.00 96.88 74 LEU A C 1
ATOM 592 O O . LEU A 1 74 ? 19.274 0.236 -17.525 1.00 96.88 74 LEU A O 1
ATOM 596 N N . VAL A 1 75 ? 17.449 0.288 -18.821 1.00 96.38 75 VAL A N 1
ATOM 597 C CA . VAL A 1 75 ? 18.160 0.624 -20.057 1.00 96.38 75 VAL A CA 1
ATOM 598 C C . VAL A 1 75 ? 17.534 1.879 -20.628 1.00 96.38 75 VAL A C 1
ATOM 600 O O . VAL A 1 75 ? 16.331 1.909 -20.891 1.00 96.38 75 VAL A O 1
ATOM 603 N N . CYS A 1 76 ? 18.365 2.901 -20.806 1.00 95.38 76 CYS A N 1
ATOM 604 C CA . CYS A 1 76 ? 17.950 4.197 -21.313 1.00 95.38 76 CYS A CA 1
ATOM 605 C C . CYS A 1 76 ? 18.450 4.404 -22.743 1.00 95.38 76 CYS A C 1
ATOM 607 O O . CYS A 1 76 ? 19.575 4.023 -23.070 1.00 95.38 76 CYS A O 1
ATOM 609 N N . ALA A 1 77 ? 17.651 5.072 -23.566 1.00 94.56 77 ALA A N 1
ATOM 610 C CA . ALA A 1 77 ? 18.084 5.628 -24.842 1.00 94.56 77 ALA A CA 1
ATOM 611 C C . ALA A 1 77 ? 17.550 7.058 -25.020 1.00 94.56 77 ALA A C 1
ATOM 613 O O . ALA A 1 77 ? 16.577 7.429 -24.359 1.00 94.56 77 ALA A O 1
ATOM 614 N N . PRO A 1 78 ? 18.148 7.860 -25.917 1.00 92.38 78 PRO A N 1
ATOM 615 C CA . PRO A 1 78 ? 17.571 9.138 -26.318 1.00 92.38 78 PRO A CA 1
ATOM 616 C C . PRO A 1 78 ? 16.155 8.954 -26.871 1.00 92.38 78 PRO A C 1
ATOM 618 O O . PRO A 1 78 ? 15.866 7.924 -27.486 1.00 92.38 78 PRO A O 1
ATOM 621 N N . PHE A 1 79 ? 15.301 9.963 -26.706 1.00 87.06 79 PHE A N 1
ATOM 622 C CA . PHE A 1 79 ? 13.890 9.932 -27.117 1.00 87.06 79 PHE A CA 1
ATOM 623 C C . PHE A 1 79 ? 13.647 9.519 -28.583 1.00 87.06 79 PHE A C 1
ATOM 625 O O . PHE A 1 79 ? 12.639 8.892 -28.900 1.00 87.06 79 PHE A O 1
ATOM 632 N N . TRP A 1 80 ? 14.607 9.800 -29.467 1.00 87.69 80 TRP A N 1
ATOM 633 C CA . TRP A 1 80 ? 14.558 9.502 -30.905 1.00 87.69 80 TRP A CA 1
ATOM 634 C C . TRP A 1 80 ? 15.019 8.085 -31.279 1.00 87.69 80 TRP A C 1
ATOM 636 O O . TRP A 1 80 ? 14.966 7.713 -32.448 1.00 87.69 80 TRP A O 1
ATOM 646 N N . SER A 1 81 ? 15.536 7.305 -30.325 1.00 93.19 81 SER A N 1
ATOM 647 C CA . SER A 1 81 ? 16.100 5.982 -30.611 1.00 93.19 81 SER A CA 1
ATOM 648 C C . SER A 1 81 ? 15.007 4.953 -30.873 1.00 93.19 81 SER A C 1
ATOM 650 O O . SER A 1 81 ? 14.076 4.842 -30.081 1.00 93.19 81 SER A O 1
ATOM 652 N N . GLU A 1 82 ? 15.166 4.136 -31.916 1.00 92.81 82 GLU A N 1
ATOM 653 C CA . GLU A 1 82 ? 14.257 3.023 -32.241 1.00 92.81 82 GLU A CA 1
ATOM 654 C C . GLU A 1 82 ? 14.573 1.722 -31.478 1.00 92.81 82 GLU A C 1
ATOM 656 O O . GLU A 1 82 ? 13.768 0.783 -31.449 1.00 92.81 82 GLU A O 1
ATOM 661 N N . GLU A 1 83 ? 15.746 1.659 -30.847 1.00 95.19 83 GLU A N 1
ATOM 662 C CA . GLU A 1 83 ? 16.239 0.474 -30.151 1.00 95.19 83 GLU A CA 1
ATOM 663 C C . GLU A 1 83 ? 16.886 0.823 -28.806 1.00 95.19 83 GLU A C 1
ATOM 665 O O . GLU A 1 83 ? 17.381 1.932 -28.579 1.00 95.19 83 GLU A O 1
ATOM 670 N N . LEU A 1 84 ? 16.893 -0.163 -27.911 1.00 95.19 84 LEU A N 1
ATOM 671 C CA . LEU A 1 84 ? 17.557 -0.121 -26.613 1.00 95.19 84 LEU A CA 1
ATOM 672 C C . LEU A 1 84 ? 18.677 -1.163 -26.582 1.00 95.19 84 LEU A C 1
ATOM 674 O O . LEU A 1 84 ? 18.443 -2.344 -26.841 1.00 95.19 84 LEU A O 1
ATOM 678 N N . ALA A 1 85 ? 19.893 -0.733 -26.245 1.00 95.38 85 ALA A N 1
ATOM 679 C CA . ALA A 1 85 ? 21.058 -1.609 -26.160 1.00 95.38 85 ALA A CA 1
ATOM 680 C C . ALA A 1 85 ? 21.168 -2.228 -24.759 1.00 95.38 85 ALA A C 1
ATOM 682 O O . ALA A 1 85 ? 21.568 -1.573 -23.797 1.00 95.38 85 ALA A O 1
ATOM 683 N N . VAL A 1 86 ? 20.824 -3.509 -24.630 1.00 95.88 86 VAL A N 1
ATOM 684 C CA . VAL A 1 86 ? 20.845 -4.209 -23.341 1.00 95.88 86 VAL A CA 1
ATOM 685 C C . VAL A 1 86 ? 22.231 -4.769 -23.061 1.00 95.88 86 VAL A C 1
ATOM 687 O O . VAL A 1 86 ? 22.711 -5.647 -23.782 1.00 95.88 86 VAL A O 1
ATOM 690 N N . SER A 1 87 ? 22.860 -4.310 -21.976 1.00 94.75 87 SER A N 1
ATOM 691 C CA . SER A 1 87 ? 24.133 -4.872 -21.523 1.00 94.75 87 SER A CA 1
ATOM 692 C C . SER A 1 87 ? 23.949 -6.317 -21.033 1.00 94.75 87 SER A C 1
ATOM 694 O O . SER A 1 87 ? 23.108 -6.562 -20.163 1.00 94.75 87 SER A O 1
ATOM 696 N N . PRO A 1 88 ? 24.743 -7.285 -21.526 1.00 93.31 88 PRO A N 1
ATOM 697 C CA . PRO A 1 88 ? 24.661 -8.678 -21.094 1.00 93.31 88 PRO A CA 1
ATOM 698 C C . PRO A 1 88 ? 25.220 -8.894 -19.682 1.00 93.31 88 PRO A C 1
ATOM 700 O O . PRO A 1 88 ? 24.871 -9.878 -19.028 1.00 93.31 88 PRO A O 1
ATOM 703 N N . GLN A 1 89 ? 26.080 -7.994 -19.189 1.00 93.44 89 GLN A N 1
ATOM 704 C CA . GLN A 1 89 ? 26.869 -8.196 -17.971 1.00 93.44 89 GLN A CA 1
ATOM 705 C C . GLN A 1 89 ? 26.014 -8.489 -16.719 1.00 93.44 89 GLN A C 1
ATOM 707 O O . GLN A 1 89 ? 26.305 -9.490 -16.053 1.00 93.44 89 GLN A O 1
ATOM 712 N N . PRO A 1 90 ? 24.939 -7.735 -16.397 1.00 91.81 90 PRO A N 1
ATOM 713 C CA . PRO A 1 90 ? 24.123 -8.016 -15.209 1.00 91.81 90 PRO A CA 1
ATOM 714 C C . PRO A 1 90 ? 23.418 -9.376 -15.270 1.00 91.81 90 PRO A C 1
ATOM 716 O O . PRO A 1 90 ? 23.202 -10.026 -14.246 1.00 91.81 90 PRO A O 1
ATOM 719 N N . TRP A 1 91 ? 23.111 -9.857 -16.475 1.00 92.75 91 TRP A N 1
ATOM 720 C CA . TRP A 1 91 ? 22.407 -11.120 -16.704 1.00 92.75 91 TRP A CA 1
ATOM 721 C C . TRP A 1 91 ? 23.296 -12.357 -16.544 1.00 92.75 91 TRP A C 1
ATOM 723 O O . TRP A 1 91 ? 22.777 -13.469 -16.449 1.00 92.75 91 TRP A O 1
ATOM 733 N N . ARG A 1 92 ? 24.622 -12.185 -16.454 1.00 90.12 92 ARG A N 1
ATOM 734 C CA . ARG A 1 92 ? 25.574 -13.287 -16.222 1.00 90.12 92 ARG A CA 1
ATOM 735 C C . ARG A 1 92 ? 25.693 -13.694 -14.754 1.00 90.12 92 ARG A C 1
ATOM 737 O O . ARG A 1 92 ? 26.249 -14.745 -14.451 1.00 90.12 92 ARG A O 1
ATOM 744 N N . LEU A 1 93 ? 25.169 -12.889 -13.829 1.00 84.69 93 LEU A N 1
ATOM 745 C CA . LEU A 1 93 ? 25.405 -13.028 -12.385 1.00 84.69 93 LEU A CA 1
ATOM 746 C C . LEU A 1 93 ? 24.566 -14.129 -11.698 1.00 84.69 93 LEU A C 1
ATOM 748 O O . LEU A 1 93 ? 24.432 -14.132 -10.471 1.00 84.69 93 LEU A O 1
ATOM 752 N N . GLY A 1 94 ? 23.989 -15.064 -12.460 1.00 83.88 94 GLY A N 1
ATOM 753 C CA . GLY A 1 94 ? 23.231 -16.207 -11.941 1.00 83.88 94 GLY A CA 1
ATOM 754 C C . GLY A 1 94 ? 22.115 -15.781 -10.986 1.00 83.88 94 GLY A C 1
ATOM 755 O O . GLY A 1 94 ? 21.229 -15.022 -11.356 1.00 83.88 94 GLY A O 1
ATOM 756 N N . ALA A 1 95 ? 22.182 -16.217 -9.725 1.00 77.69 95 ALA A N 1
ATOM 757 C CA . ALA A 1 95 ? 21.184 -15.894 -8.700 1.00 77.69 95 ALA A CA 1
ATOM 758 C C . ALA A 1 95 ? 21.063 -14.394 -8.361 1.00 77.69 95 ALA A C 1
ATOM 760 O O . ALA A 1 95 ? 20.132 -14.013 -7.653 1.00 77.69 95 ALA A O 1
ATOM 761 N N . ARG A 1 96 ? 21.991 -13.546 -8.828 1.00 84.38 96 ARG A N 1
ATOM 762 C CA . ARG A 1 96 ? 21.944 -12.081 -8.689 1.00 84.38 96 ARG A CA 1
ATOM 763 C C . ARG A 1 96 ? 21.507 -11.368 -9.968 1.00 84.38 96 ARG A C 1
ATOM 765 O O . ARG A 1 96 ? 21.507 -10.141 -9.986 1.00 84.38 96 ARG A O 1
ATOM 772 N N . SER A 1 97 ? 21.137 -12.105 -11.017 1.00 88.56 97 SER A N 1
ATOM 773 C CA . SER A 1 97 ? 20.674 -11.493 -12.258 1.00 88.56 97 SER A CA 1
ATOM 774 C C . SER A 1 97 ? 19.424 -10.637 -12.020 1.00 88.56 97 SER A C 1
ATOM 776 O O . SER A 1 97 ? 18.646 -10.910 -11.089 1.00 88.56 97 SER A O 1
ATOM 778 N N . PRO A 1 98 ? 19.191 -9.620 -12.865 1.00 93.00 98 PRO A N 1
ATOM 779 C CA . PRO A 1 98 ? 17.919 -8.925 -12.885 1.00 93.00 98 PRO A CA 1
ATOM 780 C C . PRO A 1 98 ? 16.767 -9.904 -13.133 1.00 93.00 98 PRO A C 1
ATOM 782 O O . PRO A 1 98 ? 16.910 -10.938 -13.790 1.00 93.00 98 PRO A O 1
ATOM 785 N N . HIS A 1 99 ? 15.618 -9.578 -12.562 1.00 94.81 99 HIS A N 1
ATOM 786 C CA . HIS A 1 99 ? 14.356 -10.261 -12.814 1.00 94.81 99 HIS A CA 1
ATOM 787 C C . HIS A 1 99 ? 13.572 -9.560 -13.924 1.00 94.81 99 HIS A C 1
ATOM 789 O O . HIS A 1 99 ? 12.875 -10.221 -14.696 1.00 94.81 99 HIS A O 1
ATOM 795 N N . LEU A 1 100 ? 13.708 -8.234 -13.997 1.00 96.44 100 LEU A N 1
ATOM 796 C CA . LEU A 1 100 ? 13.012 -7.364 -14.933 1.00 96.44 100 LEU A CA 1
ATOM 797 C C . LEU A 1 100 ? 14.013 -6.479 -15.682 1.00 96.44 100 LEU A C 1
ATOM 799 O O . LEU A 1 100 ? 15.056 -6.103 -15.144 1.00 96.44 100 LEU A O 1
ATOM 803 N N . LEU A 1 101 ? 13.652 -6.129 -16.909 1.00 97.31 101 LEU A N 1
ATOM 804 C CA . LEU A 1 101 ? 14.288 -5.113 -17.730 1.00 97.31 101 LEU A CA 1
ATOM 805 C C . LEU A 1 101 ? 13.263 -4.005 -17.980 1.00 97.31 101 LEU A C 1
ATOM 807 O O . LEU A 1 101 ? 12.219 -4.263 -18.582 1.00 97.31 101 LEU A O 1
ATOM 811 N N . LEU A 1 102 ? 13.559 -2.796 -17.521 1.00 97.56 102 LEU A N 1
ATOM 812 C CA . LEU A 1 102 ? 12.773 -1.601 -17.796 1.00 97.56 102 LEU A CA 1
ATOM 813 C C . LEU A 1 102 ? 13.449 -0.822 -18.924 1.00 97.56 102 LEU A C 1
ATOM 815 O O . LEU A 1 102 ? 14.609 -0.432 -18.799 1.00 97.56 102 LEU A O 1
ATOM 819 N N . GLY A 1 103 ? 12.726 -0.625 -20.024 1.00 96.75 103 GLY A N 1
ATOM 820 C CA . GLY A 1 103 ? 13.155 0.267 -21.094 1.00 96.75 103 GLY A CA 1
ATOM 821 C C . GLY A 1 103 ? 12.678 1.681 -20.805 1.00 96.75 103 GLY A C 1
ATOM 822 O O . GLY A 1 103 ? 11.526 1.861 -20.408 1.00 96.75 103 GLY A O 1
ATOM 823 N N . ALA A 1 104 ? 13.544 2.665 -21.017 1.00 96.38 104 ALA A N 1
ATOM 824 C CA . ALA A 1 104 ? 13.203 4.067 -20.873 1.00 96.38 104 ALA A CA 1
ATOM 825 C C . ALA A 1 104 ? 13.809 4.908 -21.992 1.00 96.38 104 ALA A C 1
ATOM 827 O O . ALA A 1 104 ? 14.927 4.678 -22.455 1.00 96.38 104 ALA A O 1
ATOM 828 N N . TRP A 1 105 ? 13.060 5.921 -22.379 1.00 94.56 105 TRP A N 1
ATOM 829 C CA . TRP A 1 105 ? 13.521 6.996 -23.224 1.00 94.56 105 TRP A CA 1
ATOM 830 C C . TRP A 1 105 ? 13.552 8.280 -22.443 1.00 94.56 105 TRP A C 1
ATOM 832 O O . TRP A 1 105 ? 12.618 8.562 -21.694 1.00 94.56 105 TRP A O 1
ATOM 842 N N . VAL A 1 106 ? 14.610 9.043 -22.648 1.00 93.56 106 VAL A N 1
ATOM 843 C CA . VAL A 1 106 ? 14.819 10.289 -21.931 1.00 93.56 106 VAL A CA 1
ATOM 844 C C . VAL A 1 106 ? 15.020 11.401 -22.947 1.00 93.56 106 VAL A C 1
ATOM 846 O O . VAL A 1 106 ? 15.837 11.278 -23.863 1.00 93.56 106 VAL A O 1
ATOM 849 N N . ASP A 1 107 ? 14.228 12.452 -22.789 1.00 91.75 107 ASP A N 1
ATOM 850 C CA . ASP A 1 107 ? 14.484 13.771 -23.344 1.00 91.75 107 ASP A CA 1
ATOM 851 C C . ASP A 1 107 ? 14.969 14.651 -22.188 1.00 91.75 107 ASP A C 1
ATOM 853 O O . ASP A 1 107 ? 14.194 15.049 -21.315 1.00 91.75 107 ASP A O 1
ATOM 857 N N . GLU A 1 108 ? 16.283 14.861 -22.127 1.00 88.25 108 GLU A N 1
ATOM 858 C CA . GLU A 1 108 ? 16.908 15.638 -21.055 1.00 88.25 108 GLU A CA 1
ATOM 859 C C . GLU A 1 108 ? 16.543 17.123 -21.133 1.00 88.25 108 GLU A C 1
ATOM 861 O O . GLU A 1 108 ? 16.472 17.776 -20.094 1.00 88.25 108 GLU A O 1
ATOM 866 N N . GLU A 1 109 ? 16.316 17.651 -22.340 1.00 86.19 109 GLU A N 1
ATOM 867 C CA . GLU A 1 109 ? 16.026 19.069 -22.567 1.00 86.19 109 GLU A CA 1
ATOM 868 C C . GLU A 1 109 ? 14.588 19.397 -22.169 1.00 86.19 109 GLU A C 1
ATOM 870 O O . GLU A 1 109 ? 14.349 20.403 -21.508 1.00 86.19 109 GLU A O 1
ATOM 875 N N . ALA A 1 110 ? 13.646 18.518 -22.519 1.00 85.19 110 ALA A N 1
ATOM 876 C CA . ALA A 1 110 ? 12.240 18.675 -22.162 1.00 85.19 110 ALA A CA 1
ATOM 877 C C . ALA A 1 110 ? 11.907 18.167 -20.747 1.00 85.19 110 ALA A C 1
ATOM 879 O O . ALA A 1 110 ? 10.793 18.362 -20.270 1.00 85.19 110 ALA A O 1
ATOM 880 N N . GLY A 1 111 ? 12.829 17.463 -20.078 1.00 88.44 111 GLY A N 1
ATOM 881 C CA . GLY A 1 111 ? 12.549 16.821 -18.790 1.00 88.44 111 GLY A CA 1
ATOM 882 C C . GLY A 1 111 ? 11.511 15.697 -18.899 1.00 88.44 111 GLY A C 1
ATOM 883 O O . GLY A 1 111 ? 10.785 15.419 -17.943 1.00 88.44 111 GLY A O 1
ATOM 884 N N . VAL A 1 112 ? 11.438 15.047 -20.062 1.00 90.62 112 VAL A N 1
ATOM 885 C CA . VAL A 1 112 ? 10.415 14.050 -20.385 1.00 90.62 112 VAL A CA 1
ATOM 886 C C . VAL A 1 112 ? 11.001 12.646 -20.343 1.00 90.62 112 VAL A C 1
ATOM 888 O O . VAL A 1 112 ? 12.041 12.356 -20.938 1.00 90.62 112 VAL A O 1
ATOM 891 N N . VAL A 1 113 ? 10.294 11.731 -19.679 1.00 94.06 113 VAL A N 1
ATOM 892 C CA . VAL A 1 113 ? 10.655 10.311 -19.642 1.00 94.06 113 VAL A CA 1
ATOM 893 C C . VAL A 1 113 ? 9.522 9.471 -20.205 1.00 94.06 113 VAL A C 1
ATOM 895 O O . VAL A 1 113 ? 8.415 9.464 -19.675 1.00 94.06 113 VAL A O 1
ATOM 898 N N . ARG A 1 114 ? 9.802 8.683 -21.243 1.00 93.88 114 ARG A N 1
ATOM 899 C CA . ARG A 1 114 ? 8.840 7.729 -21.803 1.00 93.88 114 ARG A CA 1
ATOM 900 C C . ARG A 1 114 ? 9.223 6.299 -21.451 1.00 93.88 114 ARG A C 1
ATOM 902 O O . ARG A 1 114 ? 10.339 5.855 -21.705 1.00 93.88 114 ARG A O 1
ATOM 909 N N . LEU A 1 115 ? 8.267 5.553 -20.906 1.00 95.06 115 LEU A N 1
ATOM 910 C CA . LEU A 1 115 ? 8.460 4.195 -20.397 1.00 95.06 115 LEU A CA 1
ATOM 911 C C . LEU A 1 115 ? 7.667 3.201 -21.258 1.00 95.06 115 LEU A C 1
ATOM 913 O O . LEU A 1 115 ? 6.528 2.872 -20.922 1.00 95.06 115 LEU A O 1
ATOM 917 N N . PRO A 1 116 ? 8.231 2.699 -22.377 1.00 92.50 116 PRO A N 1
ATOM 918 C CA . PRO A 1 116 ? 7.521 1.797 -23.291 1.00 92.50 116 PRO A CA 1
ATOM 919 C C . PRO A 1 116 ? 7.072 0.488 -22.621 1.00 92.50 116 PRO A C 1
ATOM 921 O O . PRO A 1 116 ? 6.101 -0.139 -23.051 1.00 92.50 116 PRO A O 1
ATOM 924 N N . GLY A 1 117 ? 7.747 0.077 -21.546 1.00 95.06 117 GLY A N 1
ATOM 925 C CA . GLY A 1 117 ? 7.276 -0.977 -20.658 1.00 95.06 117 GLY A CA 1
ATOM 926 C C . GLY A 1 117 ? 8.384 -1.857 -20.111 1.00 95.06 117 GLY A C 1
ATOM 927 O O . GLY A 1 117 ? 9.553 -1.473 -20.057 1.00 95.06 117 GLY A O 1
ATOM 928 N N . VAL A 1 118 ? 7.994 -3.064 -19.706 1.00 96.88 118 VAL A N 1
ATOM 929 C CA . VAL A 1 118 ? 8.858 -3.996 -18.976 1.00 96.88 118 VAL A CA 1
ATOM 930 C C . VAL A 1 118 ? 8.936 -5.337 -19.691 1.00 96.88 118 VAL A C 1
ATOM 932 O O . VAL A 1 118 ? 7.941 -5.831 -20.229 1.00 96.88 118 VAL A O 1
ATOM 935 N N . LEU A 1 119 ? 10.119 -5.946 -19.650 1.00 97.00 119 LEU A N 1
ATOM 936 C CA . LEU A 1 119 ? 10.346 -7.343 -20.000 1.00 97.00 119 LEU A CA 1
ATOM 937 C C . LEU A 1 119 ? 10.763 -8.139 -18.767 1.00 97.00 119 LEU A C 1
ATOM 939 O O . LEU A 1 119 ? 11.600 -7.713 -17.976 1.00 97.00 119 LEU A O 1
ATOM 943 N N . THR A 1 120 ? 10.216 -9.337 -18.624 1.00 95.62 120 THR A N 1
ATOM 944 C CA . THR A 1 120 ? 10.702 -10.325 -17.659 1.00 95.62 120 THR A CA 1
ATOM 945 C C . THR A 1 120 ? 11.977 -11.001 -18.164 1.00 95.62 120 THR A C 1
ATOM 947 O O . THR A 1 120 ? 12.223 -11.093 -19.368 1.00 95.62 120 THR A O 1
ATOM 950 N N . ALA A 1 121 ? 12.755 -11.585 -17.252 1.00 92.69 121 ALA A N 1
ATOM 951 C CA . ALA A 1 121 ? 13.911 -12.419 -17.591 1.00 92.69 121 ALA A CA 1
ATOM 952 C C . ALA A 1 121 ? 13.583 -13.561 -18.578 1.00 92.69 121 ALA A C 1
ATOM 954 O O . ALA A 1 121 ? 14.441 -14.011 -19.339 1.00 92.69 121 ALA A O 1
ATOM 955 N N . ALA A 1 122 ? 12.353 -14.084 -18.547 1.00 91.56 122 ALA A N 1
ATOM 956 C CA . ALA A 1 122 ? 11.902 -15.114 -19.478 1.00 91.56 122 ALA A CA 1
ATOM 957 C C . ALA A 1 122 ? 11.664 -14.541 -20.883 1.00 91.56 122 ALA A C 1
ATOM 959 O O . ALA A 1 122 ? 12.193 -15.082 -21.852 1.00 91.56 122 ALA A O 1
ATOM 960 N N . GLU A 1 123 ? 10.940 -13.425 -20.990 1.00 95.88 123 GLU A N 1
ATOM 961 C CA . GLU A 1 123 ? 10.680 -12.753 -22.272 1.00 95.88 123 GLU A CA 1
ATOM 962 C C . GLU A 1 123 ? 11.972 -12.228 -22.909 1.00 95.88 123 GLU A C 1
ATOM 964 O O . GLU A 1 123 ? 12.160 -12.340 -24.120 1.00 95.88 123 GLU A O 1
ATOM 969 N N . LEU A 1 124 ? 12.902 -11.713 -22.102 1.00 95.69 124 LEU A N 1
ATOM 970 C CA . LEU A 1 124 ? 14.201 -11.259 -22.586 1.00 95.69 124 LEU A CA 1
ATOM 971 C C . LEU A 1 124 ? 15.019 -12.408 -23.188 1.00 95.69 124 LEU A C 1
ATOM 973 O O . LEU A 1 124 ? 15.573 -12.262 -24.273 1.00 95.69 124 LEU A O 1
ATOM 977 N N . ARG A 1 125 ? 15.048 -13.578 -22.534 1.00 93.56 125 ARG A N 1
ATOM 978 C CA . ARG A 1 125 ? 15.753 -14.765 -23.053 1.00 93.56 125 ARG A CA 1
ATOM 979 C C . ARG A 1 125 ? 15.175 -15.280 -24.368 1.00 93.56 125 ARG A C 1
ATOM 981 O O . ARG A 1 125 ? 15.925 -15.825 -25.171 1.00 93.56 125 ARG A O 1
ATOM 988 N N . GLN A 1 126 ? 13.872 -15.113 -24.591 1.00 94.94 126 GLN A N 1
ATOM 989 C CA . GLN A 1 126 ? 13.237 -15.475 -25.861 1.00 94.94 126 GLN A CA 1
ATOM 990 C C . GLN A 1 126 ? 13.677 -14.554 -27.007 1.00 94.94 126 GLN A C 1
ATOM 992 O O . GLN A 1 126 ? 13.785 -15.009 -28.141 1.00 94.94 126 GLN A O 1
ATOM 997 N N . ARG A 1 127 ? 13.938 -13.273 -26.717 1.00 94.81 127 ARG A N 1
ATOM 998 C CA . ARG A 1 127 ? 14.315 -12.261 -27.719 1.00 94.81 127 ARG A CA 1
ATOM 999 C C . ARG A 1 127 ? 15.821 -12.183 -27.964 1.00 94.81 127 ARG A C 1
ATOM 1001 O O . ARG A 1 127 ? 16.239 -11.993 -29.097 1.00 94.81 127 ARG A O 1
ATOM 1008 N N . CYS A 1 128 ? 16.614 -12.368 -26.913 1.00 94.00 128 CYS A N 1
ATOM 1009 C CA . CYS A 1 128 ? 18.074 -12.385 -26.941 1.00 94.00 128 CYS A CA 1
ATOM 1010 C C . CYS A 1 128 ? 18.582 -13.762 -26.474 1.00 94.00 128 CYS A C 1
ATOM 1012 O O . CYS A 1 128 ? 19.095 -13.887 -25.351 1.00 94.00 128 CYS A O 1
ATOM 1014 N N . PRO A 1 129 ? 18.419 -14.828 -27.282 1.00 89.69 129 PRO A N 1
ATOM 1015 C CA . PRO A 1 129 ? 18.951 -16.137 -26.930 1.00 89.69 129 PRO A CA 1
ATOM 1016 C C . PRO A 1 129 ? 20.473 -16.037 -26.777 1.00 89.69 129 PRO A C 1
ATOM 1018 O O . PRO A 1 129 ? 21.172 -15.544 -27.656 1.00 89.69 129 PRO A O 1
ATOM 1021 N N . GLY A 1 130 ? 20.993 -16.475 -25.630 1.00 87.75 130 GLY A N 1
ATOM 1022 C CA . GLY A 1 130 ? 22.424 -16.382 -25.331 1.00 87.75 130 GLY A CA 1
ATOM 1023 C C . GLY A 1 130 ? 22.885 -15.057 -24.717 1.00 87.75 130 GLY A C 1
ATOM 1024 O O . GLY A 1 130 ? 24.091 -14.860 -24.601 1.00 87.75 130 GLY A O 1
ATOM 1025 N N . LEU A 1 131 ? 21.981 -14.183 -24.247 1.00 90.19 131 LEU A N 1
ATOM 1026 C CA . LEU A 1 131 ? 22.353 -12.930 -23.562 1.00 90.19 131 LEU A CA 1
ATOM 1027 C C . LEU A 1 131 ? 23.373 -13.138 -22.424 1.00 90.19 131 LEU A C 1
ATOM 1029 O O . LEU A 1 131 ? 24.299 -12.353 -22.266 1.00 90.19 131 LEU A O 1
ATOM 1033 N N . ALA A 1 132 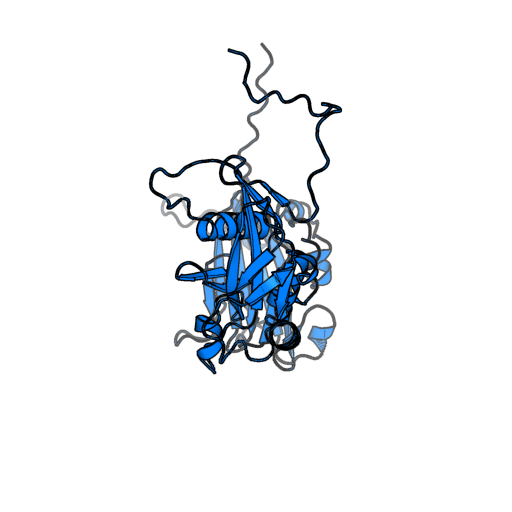? 23.260 -14.234 -21.667 1.00 84.56 132 ALA A N 1
ATOM 1034 C CA . ALA A 1 132 ? 24.196 -14.554 -20.585 1.00 84.56 132 ALA A CA 1
ATOM 1035 C C . ALA A 1 132 ? 25.620 -14.918 -21.069 1.00 84.56 132 ALA A C 1
ATOM 1037 O O . ALA A 1 132 ? 26.553 -14.949 -20.271 1.00 84.56 132 ALA A O 1
ATOM 1038 N N . SER A 1 133 ? 25.805 -15.186 -22.361 1.00 87.69 133 SER A N 1
ATOM 1039 C CA . SER A 1 133 ? 27.092 -15.560 -22.964 1.00 87.69 133 SER A CA 1
ATOM 1040 C C . SER A 1 133 ? 27.595 -14.533 -23.986 1.00 87.69 133 SER A C 1
ATOM 1042 O O . SER A 1 133 ? 28.779 -14.533 -24.302 1.00 87.69 133 SER A O 1
ATOM 1044 N N . ALA A 1 134 ? 26.734 -13.638 -24.476 1.00 88.12 134 ALA A N 1
ATOM 1045 C CA . ALA A 1 134 ? 27.071 -12.618 -25.469 1.00 88.12 134 ALA A CA 1
ATOM 1046 C C . ALA A 1 134 ? 27.939 -11.507 -24.870 1.00 88.12 134 ALA A C 1
ATOM 1048 O O . ALA A 1 134 ? 27.615 -11.010 -23.796 1.00 88.12 134 ALA A O 1
ATOM 1049 N N . GLU A 1 135 ? 29.043 -11.129 -25.520 1.00 89.12 135 GLU A N 1
ATOM 1050 C CA . GLU A 1 135 ? 29.907 -10.012 -25.084 1.00 89.12 135 GLU A CA 1
ATOM 1051 C C . GLU A 1 135 ? 29.409 -8.647 -25.566 1.00 89.12 135 GLU A C 1
ATOM 1053 O O . GLU A 1 135 ? 29.642 -7.638 -24.906 1.00 89.12 135 GLU A O 1
ATOM 1058 N N . ALA A 1 136 ? 28.689 -8.623 -26.687 1.00 92.50 136 ALA A N 1
ATOM 1059 C CA . ALA A 1 136 ? 28.103 -7.412 -27.239 1.00 92.50 136 ALA A CA 1
ATOM 1060 C C . ALA A 1 136 ? 26.720 -7.118 -26.622 1.00 92.50 136 ALA A C 1
ATOM 1062 O O . ALA A 1 136 ? 25.999 -8.058 -26.263 1.00 92.50 136 ALA A O 1
ATOM 1063 N N . PRO A 1 137 ? 26.320 -5.834 -26.530 1.00 94.44 137 PRO A N 1
ATOM 1064 C CA . PRO A 1 137 ? 24.954 -5.453 -26.188 1.00 94.44 137 PRO A CA 1
ATOM 1065 C C . PRO A 1 137 ? 23.933 -6.095 -27.133 1.00 94.44 137 PRO A C 1
ATOM 1067 O O . PRO A 1 137 ? 24.162 -6.164 -28.340 1.00 94.44 137 PRO A O 1
ATOM 1070 N N . CYS A 1 138 ? 22.799 -6.543 -26.592 1.00 95.44 138 CYS A N 1
ATOM 1071 C CA . CYS A 1 138 ? 21.687 -7.021 -27.411 1.00 95.44 138 CYS A CA 1
ATOM 1072 C C . CYS A 1 138 ? 20.779 -5.835 -27.773 1.00 95.44 138 CYS A C 1
ATOM 1074 O O . CYS A 1 138 ? 20.192 -5.254 -26.854 1.00 95.44 138 CYS A O 1
ATOM 1076 N N . PRO A 1 139 ? 20.645 -5.459 -29.057 1.00 96.25 139 PRO A N 1
ATOM 1077 C CA . PRO A 1 139 ? 19.674 -4.454 -29.462 1.00 96.25 139 PRO A CA 1
ATOM 1078 C C . PRO A 1 139 ? 18.258 -5.022 -29.333 1.00 96.25 139 PRO A C 1
ATOM 1080 O O . PRO A 1 139 ? 17.975 -6.139 -29.771 1.00 96.25 139 PRO A O 1
ATOM 1083 N N . LEU A 1 140 ? 17.362 -4.257 -28.714 1.00 96.69 140 LEU A N 1
ATOM 1084 C CA . LEU A 1 140 ? 15.945 -4.586 -28.628 1.00 96.69 140 LEU A CA 1
ATOM 1085 C C . LEU A 1 140 ? 15.100 -3.478 -29.253 1.00 96.69 140 LEU A C 1
ATOM 1087 O O . LEU A 1 140 ? 15.205 -2.333 -28.806 1.00 96.69 140 LEU A O 1
ATOM 1091 N N . PRO A 1 141 ? 14.200 -3.807 -30.196 1.00 95.69 141 PRO A N 1
ATOM 1092 C CA . PRO A 1 141 ? 13.245 -2.838 -30.704 1.00 95.69 141 PRO A CA 1
ATOM 1093 C C . PRO A 1 141 ? 12.236 -2.491 -29.614 1.00 95.69 141 PRO A C 1
ATOM 1095 O O . PRO A 1 141 ? 11.881 -3.314 -28.769 1.00 95.69 141 PRO A O 1
ATOM 1098 N N . LEU A 1 142 ? 11.692 -1.287 -29.663 1.00 89.31 142 LEU A N 1
ATOM 1099 C CA . LEU A 1 142 ? 10.797 -0.772 -28.615 1.00 89.31 142 LEU A CA 1
ATOM 1100 C C . LEU A 1 142 ? 9.482 -1.526 -28.523 1.00 89.31 142 LEU A C 1
ATOM 1102 O O . LEU A 1 142 ? 8.928 -1.704 -27.442 1.00 89.31 142 LEU A O 1
ATOM 1106 N N . THR A 1 143 ? 9.027 -2.043 -29.661 1.00 92.75 143 THR A N 1
ATOM 1107 C CA . THR A 1 143 ? 7.869 -2.934 -29.768 1.00 92.75 143 THR A CA 1
ATOM 1108 C C . THR A 1 143 ? 8.055 -4.233 -28.976 1.00 92.75 143 THR A C 1
ATOM 1110 O O . THR A 1 143 ? 7.102 -4.998 -28.783 1.00 92.75 143 THR A O 1
ATOM 1113 N N . ALA A 1 144 ? 9.275 -4.512 -28.499 1.00 95.38 144 ALA A N 1
ATOM 1114 C CA . ALA A 1 144 ? 9.531 -5.603 -27.583 1.00 95.38 144 ALA A CA 1
ATOM 1115 C C . ALA A 1 144 ? 8.921 -5.368 -26.199 1.00 95.38 144 ALA A C 1
ATOM 1117 O O . ALA A 1 144 ? 8.409 -6.324 -25.609 1.00 95.38 144 ALA A O 1
ATOM 1118 N N . PHE A 1 145 ? 8.961 -4.132 -25.708 1.00 95.50 145 PHE A N 1
ATOM 1119 C CA . PHE A 1 145 ? 8.489 -3.746 -24.384 1.00 95.50 145 PHE A CA 1
ATOM 1120 C C . PHE A 1 145 ? 6.965 -3.625 -24.376 1.00 95.50 145 PHE A C 1
ATOM 1122 O O . PHE A 1 145 ? 6.345 -3.289 -25.386 1.00 95.50 145 PHE A O 1
ATOM 1129 N N . ARG A 1 146 ? 6.336 -3.989 -23.254 1.00 92.25 146 ARG A N 1
ATOM 1130 C CA . ARG A 1 146 ? 4.873 -4.064 -23.157 1.00 92.25 146 ARG A CA 1
ATOM 1131 C C . ARG A 1 146 ? 4.362 -3.589 -21.811 1.00 92.25 146 ARG A C 1
ATOM 1133 O O . ARG A 1 146 ? 5.002 -3.817 -20.787 1.00 92.25 146 ARG A O 1
ATOM 1140 N N . GLY A 1 147 ? 3.147 -3.046 -21.838 1.00 89.69 147 GLY A N 1
ATOM 1141 C CA . GLY A 1 147 ? 2.352 -2.730 -20.653 1.00 89.69 147 GLY A CA 1
ATOM 1142 C C . GLY A 1 147 ? 2.824 -1.508 -19.871 1.00 89.69 147 GLY A C 1
ATOM 1143 O O . GLY A 1 147 ? 2.341 -1.309 -18.761 1.00 89.69 147 GLY A O 1
ATOM 1144 N N . GLY A 1 148 ? 3.757 -0.728 -20.430 1.00 92.31 148 GLY A N 1
ATOM 1145 C CA . GLY A 1 148 ? 4.205 0.533 -19.857 1.00 92.31 148 GLY A CA 1
ATOM 1146 C C . GLY A 1 148 ? 4.595 0.425 -18.386 1.00 92.31 148 GLY A C 1
ATOM 1147 O O . GLY A 1 148 ? 5.135 -0.585 -17.920 1.00 92.31 148 GLY A O 1
ATOM 1148 N N . LEU A 1 149 ? 4.282 1.489 -17.659 1.00 91.88 149 LEU A N 1
ATOM 1149 C CA . LEU A 1 149 ? 4.528 1.584 -16.233 1.00 91.88 149 LEU A CA 1
ATOM 1150 C C . LEU A 1 149 ? 3.514 0.779 -15.397 1.00 91.88 149 LEU A C 1
ATOM 1152 O O . LEU A 1 149 ? 3.880 0.211 -14.369 1.00 91.88 149 LEU A O 1
ATOM 1156 N N . ASP A 1 150 ? 2.281 0.617 -15.881 1.00 92.12 150 ASP A N 1
ATOM 1157 C CA . ASP A 1 150 ? 1.236 -0.166 -15.205 1.00 92.12 150 ASP A CA 1
ATOM 1158 C C . ASP A 1 150 ? 1.676 -1.608 -14.963 1.00 92.12 150 ASP A C 1
ATOM 1160 O O . ASP A 1 150 ? 1.488 -2.169 -13.881 1.00 92.12 150 ASP A O 1
ATOM 1164 N N . ARG A 1 151 ? 2.335 -2.210 -15.959 1.00 93.75 151 ARG A N 1
ATOM 1165 C CA . ARG A 1 151 ? 2.881 -3.560 -15.836 1.00 93.75 151 ARG A CA 1
ATOM 1166 C C . ARG A 1 151 ? 3.992 -3.637 -14.792 1.00 93.75 151 ARG A C 1
ATOM 1168 O O . ARG A 1 151 ? 4.068 -4.649 -14.099 1.00 93.75 151 ARG A O 1
ATOM 1175 N N . LEU A 1 152 ? 4.839 -2.613 -14.667 1.00 94.50 152 LEU A N 1
ATOM 1176 C CA . LEU A 1 152 ? 5.885 -2.579 -13.639 1.00 94.50 152 LEU A CA 1
ATOM 1177 C C . LEU A 1 152 ? 5.259 -2.627 -12.241 1.00 94.50 152 LEU A C 1
ATOM 1179 O O . LEU A 1 152 ? 5.643 -3.462 -11.423 1.00 94.50 152 LEU A O 1
ATOM 1183 N N . TRP A 1 153 ? 4.270 -1.768 -11.994 1.00 92.50 153 TRP A N 1
ATOM 1184 C CA . TRP A 1 153 ? 3.593 -1.689 -10.702 1.00 92.50 153 TRP A CA 1
ATOM 1185 C C . TRP A 1 153 ? 2.775 -2.933 -10.392 1.00 92.50 153 TRP A C 1
ATOM 1187 O O . TRP A 1 153 ? 2.844 -3.437 -9.274 1.00 92.50 153 TRP A O 1
ATOM 1197 N N . LEU A 1 154 ? 2.065 -3.479 -11.381 1.00 91.00 154 LEU A N 1
ATOM 1198 C CA . LEU A 1 154 ? 1.342 -4.738 -11.227 1.00 91.00 154 LEU A CA 1
ATOM 1199 C C . LEU A 1 154 ? 2.288 -5.875 -10.826 1.00 91.00 154 LEU A C 1
ATOM 1201 O O . LEU A 1 154 ? 1.989 -6.621 -9.898 1.00 91.00 154 LEU A O 1
ATOM 1205 N N . LEU A 1 155 ? 3.437 -5.994 -11.499 1.00 90.25 155 LEU A N 1
ATOM 1206 C CA . LEU A 1 155 ? 4.440 -7.000 -11.156 1.00 90.25 155 LEU A CA 1
ATOM 1207 C C . LEU A 1 155 ? 4.971 -6.787 -9.737 1.00 90.25 155 LEU A C 1
ATOM 1209 O O . LEU A 1 155 ? 5.026 -7.756 -8.989 1.00 90.25 155 LEU A O 1
ATOM 1213 N N . GLY A 1 156 ? 5.277 -5.544 -9.350 1.00 88.81 156 GLY A N 1
ATOM 1214 C CA . GLY A 1 156 ? 5.677 -5.202 -7.981 1.00 88.81 156 GLY A CA 1
ATOM 1215 C C . GLY A 1 156 ? 4.646 -5.634 -6.932 1.00 88.81 156 GLY A C 1
ATOM 1216 O O . GLY A 1 156 ? 5.009 -6.285 -5.957 1.00 88.81 156 GLY A O 1
ATOM 1217 N N . ARG A 1 157 ? 3.355 -5.362 -7.172 1.00 84.56 157 ARG A N 1
ATOM 1218 C CA . ARG A 1 157 ? 2.249 -5.742 -6.272 1.00 84.56 157 ARG A CA 1
ATOM 1219 C C . ARG A 1 157 ? 2.045 -7.250 -6.163 1.00 84.56 157 ARG A C 1
ATOM 1221 O O . ARG A 1 157 ? 1.613 -7.724 -5.126 1.00 84.56 157 ARG A O 1
ATOM 1228 N N . LEU A 1 158 ? 2.346 -8.028 -7.204 1.00 81.69 158 LEU A N 1
ATOM 1229 C CA . LEU A 1 158 ? 2.137 -9.482 -7.176 1.00 81.69 158 LEU A CA 1
ATOM 1230 C C . LEU A 1 158 ? 3.020 -10.218 -6.151 1.00 81.69 158 LEU A C 1
ATOM 1232 O O . LEU A 1 158 ? 2.686 -11.343 -5.784 1.00 81.69 158 LEU A O 1
ATOM 1236 N N . LEU A 1 159 ? 4.125 -9.618 -5.691 1.00 70.44 159 LEU A N 1
ATOM 1237 C CA . LEU A 1 159 ? 4.979 -10.191 -4.639 1.00 70.44 159 LEU A CA 1
ATOM 1238 C C . LEU A 1 159 ? 4.605 -9.756 -3.221 1.00 70.44 159 LEU A C 1
ATOM 1240 O O . LEU A 1 159 ? 5.052 -10.389 -2.266 1.00 70.44 159 LEU A O 1
ATOM 1244 N N . THR A 1 160 ? 3.777 -8.727 -3.082 1.00 63.75 160 THR A N 1
ATOM 1245 C CA . THR A 1 160 ? 3.169 -8.316 -1.820 1.00 63.75 160 THR A CA 1
ATOM 1246 C C . THR A 1 160 ? 1.705 -8.754 -1.853 1.00 63.75 160 THR A C 1
ATOM 1248 O O . THR A 1 160 ? 0.852 -8.004 -2.325 1.00 63.75 160 THR A O 1
ATOM 1251 N N . PRO A 1 161 ? 1.359 -9.986 -1.422 1.00 55.50 161 PRO A N 1
ATOM 1252 C CA . PRO A 1 161 ? -0.028 -10.459 -1.444 1.00 55.50 161 PRO A CA 1
ATOM 1253 C C . PRO A 1 161 ? -0.991 -9.508 -0.711 1.00 55.50 161 PRO A C 1
ATOM 1255 O O . PRO A 1 161 ? -2.159 -9.414 -1.082 1.00 55.50 161 PRO A O 1
ATOM 1258 N N . GLU A 1 162 ? -0.492 -8.732 0.252 1.00 52.16 162 GLU A N 1
ATOM 1259 C CA . GLU A 1 162 ? -1.206 -7.651 0.935 1.00 52.16 162 GLU A CA 1
ATOM 1260 C C . GLU A 1 162 ? -1.582 -6.492 -0.006 1.00 52.16 162 GLU A C 1
ATOM 1262 O O . GLU A 1 162 ? -2.630 -5.880 0.171 1.00 52.16 162 GLU A O 1
ATOM 1267 N N . ALA A 1 163 ? -0.774 -6.211 -1.032 1.00 47.47 163 ALA A N 1
ATOM 1268 C CA . ALA A 1 163 ? -1.025 -5.186 -2.045 1.00 47.47 163 ALA A CA 1
ATOM 1269 C C . ALA A 1 163 ? -1.927 -5.670 -3.193 1.00 47.47 163 ALA A C 1
ATOM 1271 O O . ALA A 1 163 ? -2.363 -4.848 -4.001 1.00 47.47 163 ALA A O 1
ATOM 1272 N N . LEU A 1 164 ? -2.197 -6.977 -3.309 1.00 46.06 164 LEU A N 1
ATOM 1273 C CA . LEU A 1 164 ? -3.202 -7.532 -4.231 1.00 46.06 164 LEU A CA 1
ATOM 1274 C C . LEU A 1 164 ? -4.612 -7.512 -3.650 1.00 46.06 164 LEU A C 1
ATOM 1276 O O . LEU A 1 164 ? -5.579 -7.673 -4.399 1.00 46.06 164 LEU A O 1
ATOM 1280 N N . LEU A 1 165 ? -4.736 -7.305 -2.339 1.00 48.56 165 LEU A N 1
ATOM 1281 C CA . LEU A 1 165 ? -6.021 -6.956 -1.766 1.00 48.56 165 LEU A CA 1
ATOM 1282 C C . LEU A 1 165 ? -6.476 -5.651 -2.434 1.00 48.56 165 LEU A C 1
ATOM 1284 O O . LEU A 1 165 ? -5.645 -4.761 -2.665 1.00 48.56 165 LEU A O 1
ATOM 1288 N N . PRO A 1 166 ? -7.760 -5.537 -2.819 1.00 42.31 166 PRO A N 1
ATOM 1289 C CA . PRO A 1 166 ? -8.293 -4.253 -3.231 1.00 42.31 166 PRO A CA 1
ATOM 1290 C C . PRO A 1 166 ? -7.905 -3.261 -2.140 1.00 42.31 166 PRO A C 1
ATOM 1292 O O . PRO A 1 166 ? -8.197 -3.490 -0.968 1.00 42.31 166 PRO A O 1
ATOM 1295 N N . SER A 1 167 ? -7.188 -2.202 -2.524 1.00 42.66 167 SER A N 1
ATOM 1296 C CA . SER A 1 167 ? -7.122 -1.017 -1.682 1.00 42.66 167 SER A CA 1
ATOM 1297 C C . SER A 1 167 ? -8.577 -0.686 -1.424 1.00 42.66 167 SER A C 1
ATOM 1299 O O . SER A 1 167 ? -9.286 -0.357 -2.380 1.00 42.66 167 SER A O 1
ATOM 1301 N N . GLU A 1 168 ? -9.052 -0.888 -0.195 1.00 48.59 168 GLU A N 1
ATOM 1302 C CA . GLU A 1 168 ? -10.408 -0.485 0.140 1.00 48.59 168 GLU A CA 1
ATOM 1303 C C . GLU A 1 168 ? -10.539 0.970 -0.317 1.00 48.59 168 GLU A C 1
ATOM 1305 O O . GLU A 1 168 ? -9.580 1.739 -0.145 1.00 48.59 168 GLU A O 1
ATOM 1310 N N . PRO A 1 169 ? -11.634 1.331 -1.015 1.00 45.12 169 PRO A N 1
ATOM 1311 C CA . PRO A 1 169 ? -11.843 2.714 -1.412 1.00 45.12 169 PRO A CA 1
ATOM 1312 C C . PRO A 1 169 ? -11.626 3.542 -0.158 1.00 45.12 169 PRO A C 1
ATOM 1314 O O . PRO A 1 169 ? -12.245 3.219 0.855 1.00 45.12 169 PRO A O 1
ATOM 1317 N N . ALA A 1 170 ? -10.686 4.494 -0.204 1.00 54.09 170 ALA A N 1
ATOM 1318 C CA . ALA A 1 170 ? -10.284 5.274 0.957 1.00 54.09 170 ALA A CA 1
ATOM 1319 C C . ALA A 1 170 ? -11.557 5.779 1.636 1.00 54.09 170 ALA A C 1
ATOM 1321 O O . ALA A 1 170 ? -12.234 6.667 1.111 1.00 54.09 170 ALA A O 1
ATOM 1322 N N . ALA A 1 171 ? -11.950 5.112 2.724 1.00 60.78 171 ALA A N 1
ATOM 1323 C CA . ALA A 1 171 ? -13.193 5.421 3.395 1.00 60.78 171 ALA A CA 1
ATOM 1324 C C . ALA A 1 171 ? -13.065 6.878 3.815 1.00 60.78 171 ALA A C 1
ATOM 1326 O O . ALA A 1 171 ? -12.031 7.262 4.372 1.00 60.78 171 ALA A O 1
ATOM 1327 N N . ALA A 1 172 ? -14.066 7.694 3.474 1.00 73.44 172 ALA A N 1
ATOM 1328 C CA . ALA A 1 172 ? -14.049 9.099 3.842 1.00 73.44 172 ALA A CA 1
ATOM 1329 C C . ALA A 1 172 ? -13.709 9.205 5.339 1.00 73.44 172 ALA A C 1
ATOM 1331 O O . ALA A 1 172 ? -14.262 8.430 6.132 1.00 73.44 172 ALA A O 1
ATOM 1332 N N . PRO A 1 173 ? -12.773 10.091 5.724 1.00 79.56 173 PRO A N 1
ATOM 1333 C CA . PRO A 1 173 ? -12.304 10.151 7.096 1.00 79.56 173 PRO A CA 1
ATOM 1334 C C . PRO A 1 173 ? -13.489 10.376 8.034 1.00 79.56 173 PRO A C 1
ATOM 1336 O O . PRO A 1 173 ? -14.334 11.244 7.800 1.00 79.56 173 PRO A O 1
ATOM 1339 N N . VAL A 1 174 ? -13.559 9.575 9.094 1.00 83.56 174 VAL A N 1
ATOM 1340 C CA . VAL A 1 174 ? -14.625 9.667 10.088 1.00 83.56 174 VAL A CA 1
ATOM 1341 C C . VAL A 1 174 ? -14.365 10.893 10.947 1.00 83.56 174 VAL A C 1
ATOM 1343 O O . VAL A 1 174 ? -13.364 10.958 11.662 1.00 83.56 174 VAL A O 1
ATOM 1346 N N . ARG A 1 175 ? -15.276 11.864 10.900 1.00 87.19 175 ARG A N 1
ATOM 1347 C CA . ARG A 1 175 ? -15.202 13.061 11.738 1.00 87.19 175 ARG A CA 1
ATOM 1348 C C . ARG A 1 175 ? -15.608 12.699 13.162 1.00 87.19 175 ARG A C 1
ATOM 1350 O O . ARG A 1 175 ? -16.750 12.321 13.403 1.00 87.19 175 ARG A O 1
ATOM 1357 N N . LEU A 1 176 ? -14.698 12.837 14.126 1.00 83.38 176 LEU A N 1
ATOM 1358 C CA . LEU A 1 176 ? -15.006 12.495 15.525 1.00 83.38 176 LEU A CA 1
ATOM 1359 C C . LEU A 1 176 ? -15.991 13.469 16.170 1.00 83.38 176 LEU A C 1
ATOM 1361 O O . LEU A 1 176 ? -16.618 13.135 17.169 1.00 83.38 176 LEU A O 1
ATOM 1365 N N . ARG A 1 177 ? -16.139 14.675 15.609 1.00 82.81 177 ARG A N 1
ATOM 1366 C CA . ARG A 1 177 ? -17.123 15.654 16.082 1.00 82.81 177 ARG A CA 1
ATOM 1367 C C . ARG A 1 177 ? -18.545 15.105 15.995 1.00 82.81 177 ARG A C 1
ATOM 1369 O O . ARG A 1 177 ? -19.314 15.319 16.923 1.00 82.81 177 ARG A O 1
ATOM 1376 N N . ASP A 1 178 ? -18.839 14.331 14.955 1.00 83.50 178 ASP A N 1
ATOM 1377 C CA . ASP A 1 178 ? -20.150 13.716 14.737 1.00 83.50 178 ASP A CA 1
ATOM 1378 C C . ASP A 1 178 ? -20.541 12.798 15.915 1.00 83.50 178 ASP A C 1
ATOM 1380 O O . ASP A 1 178 ? -21.720 12.632 16.222 1.00 83.50 178 ASP A O 1
ATOM 1384 N N . TRP A 1 179 ? -19.558 12.263 16.654 1.00 85.56 179 TRP A N 1
ATOM 1385 C CA . TRP A 1 179 ? -19.802 11.426 17.831 1.00 85.56 179 TRP A CA 1
ATOM 1386 C C . TRP A 1 179 ? -20.414 12.210 18.992 1.00 85.56 179 TRP A C 1
ATOM 1388 O O . TRP A 1 179 ? -21.194 11.645 19.759 1.00 85.56 179 TRP A O 1
ATOM 1398 N N . LEU A 1 180 ? -20.078 13.499 19.124 1.00 80.31 180 LEU A N 1
ATOM 1399 C CA . LEU A 1 180 ? -20.678 14.389 20.124 1.00 80.31 180 LEU A CA 1
ATOM 1400 C C . LEU A 1 180 ? -22.166 14.619 19.835 1.00 80.31 180 LEU A C 1
ATOM 1402 O O . LEU A 1 180 ? -22.953 14.779 20.764 1.00 80.31 180 LEU A O 1
ATOM 1406 N N . ASP A 1 181 ? -22.546 14.551 18.560 1.00 82.50 181 ASP A N 1
ATOM 1407 C CA . ASP A 1 181 ? -23.929 14.644 18.093 1.00 82.50 181 ASP A CA 1
ATOM 1408 C C . ASP A 1 181 ? -24.643 13.276 18.092 1.00 82.50 181 ASP A C 1
ATOM 1410 O O . ASP A 1 181 ? -25.785 13.154 17.648 1.00 82.50 181 ASP A O 1
ATOM 1414 N N . GLY A 1 182 ? -23.988 12.226 18.604 1.00 81.75 182 GLY A N 1
ATOM 1415 C CA . GLY A 1 182 ? -24.533 10.870 18.667 1.00 81.75 182 GLY A CA 1
ATOM 1416 C C . GLY A 1 182 ? -24.520 10.122 17.330 1.00 81.75 182 GLY A C 1
ATOM 1417 O O . GLY A 1 182 ? -25.145 9.066 17.215 1.00 81.75 182 GLY A O 1
ATOM 1418 N N . LEU A 1 183 ? -23.829 10.649 16.319 1.00 83.44 183 LEU A N 1
ATOM 1419 C CA . LEU A 1 183 ? -23.725 10.055 14.994 1.00 83.44 183 LEU A CA 1
ATOM 1420 C C . LEU A 1 183 ? -22.442 9.229 14.895 1.00 83.44 183 LEU A C 1
ATOM 1422 O O . LEU A 1 183 ? -21.337 9.710 15.143 1.00 83.44 183 LEU A O 1
ATOM 1426 N N . LEU A 1 184 ? -22.589 7.965 14.507 1.00 88.12 184 LEU A N 1
ATOM 1427 C CA . LEU A 1 184 ? -21.466 7.069 14.264 1.00 88.12 184 LEU A CA 1
ATOM 1428 C C . LEU A 1 184 ? -21.389 6.752 12.773 1.00 88.12 184 LEU A C 1
ATOM 1430 O O . LEU A 1 184 ? -22.388 6.367 12.167 1.00 88.12 184 LEU A O 1
ATOM 1434 N N . ALA A 1 185 ? -20.204 6.903 12.183 1.00 87.44 185 ALA A N 1
ATOM 1435 C CA . ALA A 1 185 ? -20.000 6.602 10.771 1.00 87.44 185 ALA A CA 1
ATOM 1436 C C . ALA A 1 185 ? -20.316 5.132 10.455 1.00 87.44 185 ALA A C 1
ATOM 1438 O O . ALA A 1 185 ? -19.966 4.235 11.228 1.00 87.44 185 ALA A O 1
ATOM 1439 N N . GLU A 1 186 ? -20.908 4.881 9.283 1.00 84.94 186 GLU A N 1
ATOM 1440 C CA . GLU A 1 186 ? -21.314 3.537 8.842 1.00 84.94 186 GLU A CA 1
ATOM 1441 C C . GLU A 1 186 ? -20.159 2.530 8.888 1.00 84.94 186 GLU A C 1
ATOM 1443 O O . GLU A 1 186 ? -20.355 1.385 9.289 1.00 84.94 186 GLU A O 1
ATOM 1448 N N . ALA A 1 187 ? -18.939 2.967 8.560 1.00 85.75 187 ALA A N 1
ATOM 1449 C CA . ALA A 1 187 ? -17.744 2.131 8.621 1.00 85.75 187 ALA A CA 1
ATOM 1450 C C . ALA A 1 187 ? -17.450 1.615 10.041 1.00 85.75 187 ALA A C 1
ATOM 1452 O O . ALA A 1 187 ? -17.084 0.457 10.208 1.00 85.75 187 ALA A O 1
ATOM 1453 N N . LEU A 1 188 ? -17.656 2.431 11.081 1.00 91.06 188 LEU A N 1
ATOM 1454 C CA . LEU A 1 188 ? -17.491 1.991 12.470 1.00 91.06 188 LEU A CA 1
ATOM 1455 C C . LEU A 1 188 ? -18.660 1.105 12.910 1.00 91.06 188 LEU A C 1
ATOM 1457 O O . LEU A 1 188 ? -18.443 0.080 13.557 1.00 91.06 188 LEU A O 1
ATOM 1461 N N . VAL A 1 189 ? -19.888 1.440 12.506 1.00 91.06 189 VAL A N 1
ATOM 1462 C CA . VAL A 1 189 ? -21.073 0.601 12.760 1.00 91.06 189 VAL A CA 1
ATOM 1463 C C . VAL A 1 189 ? -20.896 -0.795 12.152 1.00 91.06 189 VAL A C 1
ATOM 1465 O O . VAL A 1 189 ? -21.240 -1.789 12.791 1.00 91.06 189 VAL A O 1
ATOM 1468 N N . ALA A 1 190 ? -20.293 -0.901 10.964 1.00 88.44 190 ALA A N 1
ATOM 1469 C CA . ALA A 1 190 ? -19.987 -2.174 10.313 1.00 88.44 190 ALA A CA 1
ATOM 1470 C C . ALA A 1 190 ? -18.999 -3.041 11.119 1.00 88.44 190 ALA A C 1
ATOM 1472 O O . ALA A 1 190 ? -19.085 -4.268 11.081 1.00 88.44 190 ALA A O 1
ATOM 1473 N N . LEU A 1 191 ? -18.118 -2.421 11.913 1.00 91.06 191 LEU A N 1
ATOM 1474 C CA . LEU A 1 191 ? -17.242 -3.114 12.868 1.00 91.06 191 LEU A CA 1
ATOM 1475 C C . LEU A 1 191 ? -17.970 -3.519 14.165 1.00 91.06 191 LEU A C 1
ATOM 1477 O O . LEU A 1 191 ? -17.379 -4.158 15.037 1.00 91.06 191 LEU A O 1
ATOM 1481 N N . GLY A 1 192 ? -19.252 -3.177 14.303 1.00 93.94 192 GLY A N 1
ATOM 1482 C CA . GLY A 1 192 ? -20.046 -3.386 15.511 1.00 93.94 192 GLY A CA 1
ATOM 1483 C C . GLY A 1 192 ? -19.798 -2.335 16.590 1.00 93.94 192 GLY A C 1
ATOM 1484 O O . GLY A 1 192 ? -20.058 -2.615 17.758 1.00 93.94 192 GLY A O 1
ATOM 1485 N N . ALA A 1 193 ? -19.260 -1.170 16.221 1.00 94.88 193 ALA A N 1
ATOM 1486 C CA . ALA A 1 193 ? -18.990 -0.098 17.162 1.00 94.88 193 ALA A CA 1
ATOM 1487 C C . ALA A 1 193 ? -20.281 0.479 17.762 1.00 94.88 193 ALA A C 1
ATOM 1489 O O . ALA A 1 193 ? -21.293 0.630 17.074 1.00 94.88 193 ALA A O 1
ATOM 1490 N N . GLU A 1 194 ? -20.221 0.843 19.038 1.00 94.81 194 GLU A N 1
ATOM 1491 C CA . GLU A 1 194 ? -21.316 1.460 19.781 1.00 94.81 194 GLU A CA 1
ATOM 1492 C C . GLU A 1 194 ? -20.834 2.705 20.530 1.00 94.81 194 GLU A C 1
ATOM 1494 O O . GLU A 1 194 ? -19.730 2.738 21.078 1.00 94.81 194 GLU A O 1
ATOM 1499 N N . LEU A 1 195 ? -21.667 3.746 20.557 1.00 92.94 195 LEU A N 1
ATOM 1500 C CA . LEU A 1 195 ? -21.444 4.906 21.415 1.00 92.94 195 LEU A CA 1
ATOM 1501 C C . LEU A 1 195 ? -21.855 4.542 22.841 1.00 92.94 195 LEU A C 1
ATOM 1503 O O . LEU A 1 195 ? -23.015 4.220 23.104 1.00 92.94 195 LEU A O 1
ATOM 1507 N N . LEU A 1 196 ? -20.902 4.597 23.767 1.00 92.12 196 LEU A N 1
ATOM 1508 C CA . LEU A 1 196 ? -21.175 4.387 25.179 1.00 92.12 196 LEU A CA 1
ATOM 1509 C C . LEU A 1 196 ? -21.742 5.672 25.794 1.00 92.12 196 LEU A C 1
ATOM 1511 O O . LEU A 1 196 ? -21.243 6.764 25.508 1.00 92.12 196 LEU A O 1
ATOM 1515 N N . PRO A 1 197 ? -22.749 5.569 26.680 1.00 83.44 197 PRO A N 1
ATOM 1516 C CA . PRO A 1 197 ? -23.241 6.731 27.400 1.00 83.44 197 PRO A CA 1
ATOM 1517 C C . PRO A 1 197 ? -22.107 7.326 28.235 1.00 83.44 197 PRO A C 1
ATOM 1519 O O . PRO A 1 197 ? -21.367 6.593 28.900 1.00 83.44 197 PRO A O 1
ATOM 1522 N N . ALA A 1 198 ? -21.994 8.656 28.237 1.00 74.06 198 ALA A N 1
ATOM 1523 C CA . ALA A 1 198 ? -21.080 9.353 29.130 1.00 74.06 198 ALA A CA 1
ATOM 1524 C C . ALA A 1 198 ? -21.364 8.887 30.565 1.00 74.06 198 ALA A C 1
ATOM 1526 O O . ALA A 1 198 ? -22.468 9.068 31.088 1.00 74.06 198 ALA A O 1
ATOM 1527 N N . SER A 1 199 ? -20.397 8.198 31.178 1.00 66.50 199 SER A N 1
ATOM 1528 C CA . SER A 1 199 ? -20.606 7.633 32.509 1.00 66.50 199 SER A CA 1
ATOM 1529 C C . SER A 1 199 ? -20.986 8.762 33.472 1.00 66.50 199 SER A C 1
ATOM 1531 O O . SER A 1 199 ? -20.356 9.816 33.477 1.00 66.50 199 SER A O 1
ATOM 1533 N N . ALA A 1 200 ? -21.999 8.563 34.319 1.00 55.75 200 ALA A N 1
ATOM 1534 C CA . ALA A 1 200 ? -22.415 9.591 35.280 1.00 55.75 200 ALA A CA 1
ATOM 1535 C C . ALA A 1 200 ? -21.274 10.017 36.235 1.00 55.75 200 ALA A C 1
ATOM 1537 O O . ALA A 1 200 ? -21.340 11.089 36.834 1.00 55.75 200 ALA A O 1
ATOM 1538 N N . GLY A 1 201 ? -20.222 9.195 36.358 1.00 55.06 201 GLY A N 1
ATOM 1539 C CA . GLY A 1 201 ? -18.980 9.523 37.061 1.00 55.06 201 GLY A CA 1
ATOM 1540 C C . GLY A 1 201 ? -18.181 10.660 36.414 1.00 55.06 201 GLY A C 1
ATOM 1541 O O . GLY A 1 201 ? -17.589 11.447 37.143 1.00 55.06 201 GLY A O 1
ATOM 1542 N N . ALA A 1 202 ? -18.247 10.821 35.087 1.00 53.66 202 ALA A N 1
ATOM 1543 C CA . ALA A 1 202 ? -17.616 11.932 34.366 1.00 53.66 202 ALA A CA 1
ATOM 1544 C C . ALA A 1 202 ? -18.158 13.303 34.815 1.00 53.66 202 ALA A C 1
ATOM 1546 O O . ALA A 1 202 ? -17.420 14.280 34.855 1.00 53.66 202 ALA A O 1
ATOM 1547 N N . PHE A 1 203 ? -19.424 13.360 35.241 1.00 52.19 203 PHE A N 1
ATOM 1548 C CA . PHE A 1 203 ? -20.064 14.578 35.754 1.00 52.19 203 PHE A CA 1
ATOM 1549 C C . PHE A 1 203 ? -19.942 14.751 37.275 1.00 52.19 203 PHE A C 1
ATOM 1551 O O . PHE A 1 203 ? -20.305 15.797 37.809 1.00 52.19 203 PHE A O 1
ATOM 1558 N N . ARG A 1 204 ? -19.486 13.717 37.995 1.00 44.59 204 ARG A N 1
ATOM 1559 C CA . ARG A 1 204 ? -19.471 13.673 39.467 1.00 44.59 204 ARG A CA 1
ATOM 1560 C C . ARG A 1 204 ? -18.079 13.762 40.082 1.00 44.59 204 ARG A C 1
ATOM 1562 O O . ARG A 1 204 ? -17.974 13.539 41.283 1.00 44.59 204 ARG A O 1
ATOM 1569 N N . SER A 1 205 ? -17.046 14.121 39.325 1.00 39.34 205 SER A N 1
ATOM 1570 C CA . SER A 1 205 ? -15.805 14.629 39.919 1.00 39.34 205 SER A CA 1
ATOM 1571 C C . SER A 1 205 ? -15.966 16.130 40.171 1.00 39.34 205 SER A C 1
ATOM 1573 O O . SER A 1 205 ? -15.727 16.920 39.257 1.00 39.34 205 SER A O 1
ATOM 1575 N N . PRO A 1 206 ? -16.414 16.566 41.368 1.00 41.22 206 PRO A N 1
ATOM 1576 C CA . PRO A 1 206 ? -16.362 17.974 41.713 1.00 41.22 206 PRO A CA 1
ATOM 1577 C C . PRO A 1 206 ? -14.899 18.407 41.667 1.00 41.22 206 PRO A C 1
ATOM 1579 O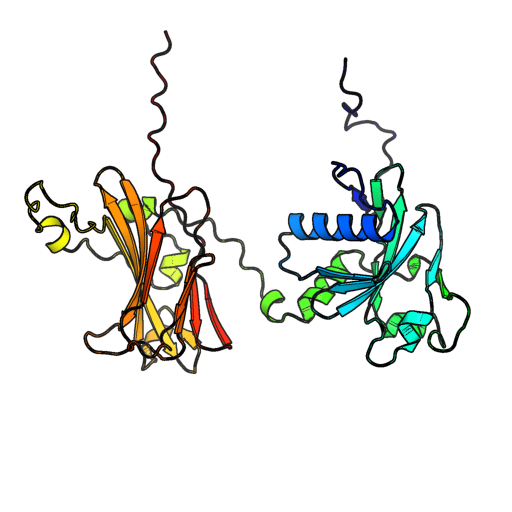 O . PRO A 1 206 ? -14.027 17.706 42.181 1.00 41.22 206 PRO A O 1
ATOM 1582 N N . ALA A 1 207 ? -14.669 19.546 41.017 1.00 41.03 207 ALA A N 1
ATOM 1583 C CA . ALA A 1 207 ? -13.401 20.248 40.927 1.00 41.03 207 ALA A CA 1
ATOM 1584 C C . ALA A 1 207 ? -12.495 19.966 42.136 1.00 41.03 207 ALA A C 1
ATOM 1586 O O . ALA A 1 207 ? -12.786 20.381 43.262 1.00 41.03 207 ALA A O 1
ATOM 1587 N N . ALA A 1 208 ? -11.386 19.265 41.892 1.00 39.94 208 ALA A N 1
ATOM 1588 C CA . ALA A 1 208 ? -10.270 19.306 42.816 1.00 39.94 208 ALA A CA 1
ATOM 1589 C C . ALA A 1 208 ? -9.878 20.787 42.987 1.00 39.94 208 ALA A C 1
ATOM 1591 O O . ALA A 1 208 ? -9.854 21.527 41.996 1.00 39.94 208 ALA A O 1
ATOM 1592 N N . PRO A 1 209 ? -9.635 21.252 44.223 1.00 38.34 209 PRO A N 1
ATOM 1593 C CA . PRO A 1 209 ? -9.335 22.648 44.484 1.00 38.34 209 PRO A CA 1
ATOM 1594 C C . PRO A 1 209 ? -8.146 23.107 43.637 1.00 38.34 209 PRO A C 1
ATOM 1596 O O . PRO A 1 209 ? -7.109 22.447 43.565 1.00 38.34 209 PRO A O 1
ATOM 1599 N N . VAL A 1 210 ? -8.348 24.256 42.994 1.00 43.75 210 VAL A N 1
ATOM 1600 C CA . VAL A 1 210 ? -7.379 25.023 42.211 1.00 43.75 210 VAL A CA 1
ATOM 1601 C C . VAL A 1 210 ? -6.056 25.092 42.980 1.00 43.75 210 VAL A C 1
ATOM 1603 O O . VAL A 1 210 ? -5.962 25.785 43.990 1.00 43.75 210 VAL A O 1
ATOM 1606 N N . GLY A 1 211 ? -5.044 24.340 42.545 1.00 39.06 211 GLY A N 1
ATOM 1607 C CA . GLY A 1 211 ? -3.744 24.351 43.223 1.00 39.06 211 GLY A CA 1
ATOM 1608 C C . GLY A 1 211 ? -2.708 23.341 42.741 1.00 39.06 211 GLY A C 1
ATOM 1609 O O . GLY A 1 211 ? -1.519 23.616 42.853 1.00 39.06 211 GLY A O 1
ATOM 1610 N N . LEU A 1 212 ? -3.109 22.211 42.153 1.00 37.69 212 LEU A N 1
ATOM 1611 C CA . LEU A 1 212 ? -2.184 21.256 41.531 1.00 37.69 212 LEU A CA 1
ATOM 1612 C C . LEU A 1 212 ? -2.807 20.726 40.240 1.00 37.69 212 LEU A C 1
ATOM 1614 O O . LEU A 1 212 ? -3.936 20.240 40.261 1.00 37.69 212 LEU A O 1
ATOM 1618 N N . ALA A 1 213 ? -2.073 20.848 39.133 1.00 39.72 213 ALA A N 1
ATOM 1619 C CA . ALA A 1 213 ? -2.434 20.477 37.763 1.00 39.72 213 ALA A CA 1
ATOM 1620 C C . ALA A 1 213 ? -2.797 18.983 37.607 1.00 39.72 213 ALA A C 1
ATOM 1622 O O . ALA A 1 213 ? -2.055 18.189 37.042 1.00 39.72 213 ALA A O 1
ATOM 1623 N N . SER A 1 214 ? -3.955 18.606 38.138 1.00 41.22 214 SER A N 1
ATOM 1624 C CA . SER A 1 214 ? -4.529 17.261 38.122 1.00 41.22 214 SER A CA 1
ATOM 1625 C C . SER A 1 214 ? -6.017 17.351 37.782 1.00 41.22 214 SER A C 1
ATOM 1627 O O . SER A 1 214 ? -6.879 16.773 38.438 1.00 41.22 214 SER A O 1
ATOM 1629 N N . GLY A 1 215 ? -6.329 18.127 36.740 1.00 53.16 215 GLY A N 1
ATOM 1630 C CA . GLY A 1 215 ? -7.601 17.993 36.044 1.00 53.16 215 GLY A CA 1
ATOM 1631 C C . GLY A 1 215 ? -7.588 16.641 35.349 1.00 53.16 215 GLY A C 1
ATOM 1632 O O . GLY A 1 215 ? -6.997 16.508 34.281 1.00 53.16 215 GLY A O 1
ATOM 1633 N N . LEU A 1 216 ? -8.156 15.620 35.995 1.00 54.72 216 LEU A N 1
ATOM 1634 C CA . LEU A 1 216 ? -8.361 14.340 35.335 1.00 54.72 216 LEU A CA 1
ATOM 1635 C C . LEU A 1 216 ? -9.213 14.599 34.089 1.00 54.72 216 LEU A C 1
ATOM 1637 O O . LEU A 1 216 ? -10.248 15.266 34.182 1.00 54.72 216 LEU A O 1
ATOM 1641 N N . PRO A 1 217 ? -8.766 14.131 32.924 1.00 59.41 217 PRO A N 1
ATOM 1642 C CA . PRO A 1 217 ? -9.446 14.435 31.687 1.00 59.41 217 PRO A CA 1
ATOM 1643 C C . PRO A 1 217 ? -10.845 13.844 31.667 1.00 59.41 217 PRO A C 1
ATOM 1645 O O . PRO A 1 217 ? -11.065 12.700 32.065 1.00 59.41 217 PRO A O 1
ATOM 1648 N N . THR A 1 218 ? -11.800 14.648 31.211 1.00 82.56 218 THR A N 1
ATOM 1649 C CA . THR A 1 218 ? -13.182 14.206 31.056 1.00 82.56 218 THR A CA 1
ATOM 1650 C C . THR A 1 218 ? -13.338 13.656 29.644 1.00 82.56 218 THR A C 1
ATOM 1652 O O . THR A 1 218 ? -13.106 14.367 28.666 1.00 82.56 218 THR A O 1
ATOM 1655 N N . ALA A 1 219 ? -13.700 12.378 29.529 1.00 89.19 219 ALA A N 1
ATOM 1656 C CA . ALA A 1 219 ? -14.091 11.804 28.248 1.00 89.19 219 ALA A CA 1
ATOM 1657 C C . ALA A 1 219 ? -15.416 12.449 27.807 1.00 89.19 219 ALA A C 1
ATOM 1659 O O . ALA A 1 219 ? -16.434 12.302 28.484 1.00 89.19 219 ALA A O 1
ATOM 1660 N N . LEU A 1 220 ? -15.384 13.173 26.689 1.00 89.69 220 LEU A N 1
ATOM 1661 C CA . LEU A 1 220 ? -16.529 13.849 26.075 1.00 89.69 220 LEU A CA 1
ATOM 1662 C C . LEU A 1 220 ? -17.449 12.844 25.374 1.00 89.69 220 LEU A C 1
ATOM 1664 O O . LEU A 1 220 ? -18.667 12.912 25.497 1.00 89.69 220 LEU A O 1
ATOM 1668 N N . ALA A 1 221 ? -16.849 11.881 24.675 1.00 91.25 221 ALA A N 1
ATOM 1669 C CA . ALA A 1 221 ? -17.534 10.764 24.041 1.00 91.25 221 ALA A CA 1
ATOM 1670 C C . ALA A 1 221 ? -16.665 9.509 24.135 1.00 91.25 221 ALA A C 1
ATOM 1672 O O . ALA A 1 221 ? -15.437 9.582 24.218 1.00 91.25 221 ALA A O 1
ATOM 1673 N N . THR A 1 222 ? -17.291 8.336 24.140 1.00 94.00 222 THR A N 1
ATOM 1674 C CA . THR A 1 222 ? -16.578 7.059 24.069 1.00 94.00 222 THR A CA 1
ATOM 1675 C C . THR A 1 222 ? -17.260 6.163 23.054 1.00 94.00 222 THR A C 1
ATOM 1677 O O . THR A 1 222 ? -18.446 5.873 23.182 1.00 94.00 222 THR A O 1
ATOM 1680 N N . VAL A 1 223 ? -16.496 5.698 22.072 1.00 95.69 223 VAL A N 1
ATOM 1681 C CA . VAL A 1 223 ? -16.903 4.631 21.159 1.00 95.69 223 VAL A CA 1
ATOM 1682 C C . VAL A 1 223 ? -16.232 3.343 21.607 1.00 95.69 223 VAL A C 1
ATOM 1684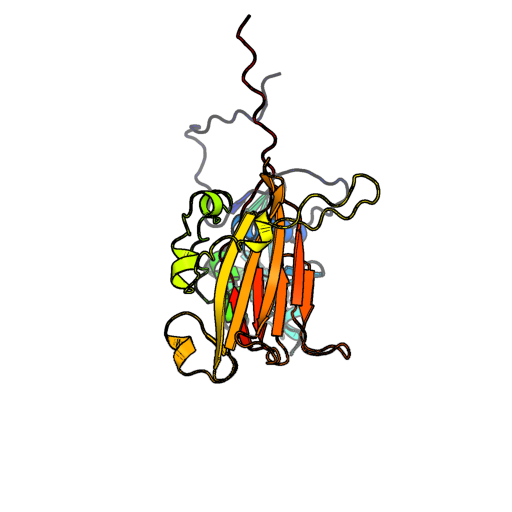 O O . VAL A 1 223 ? -15.023 3.319 21.835 1.00 95.69 223 VAL A O 1
ATOM 1687 N N . ALA A 1 224 ? -17.006 2.272 21.733 1.00 96.62 224 ALA A N 1
ATOM 1688 C CA . ALA A 1 224 ? -16.498 0.934 21.985 1.00 96.62 224 ALA A CA 1
ATOM 1689 C C . ALA A 1 224 ? -16.658 0.079 20.733 1.00 96.62 224 ALA A C 1
ATOM 1691 O O . ALA A 1 224 ? -17.757 -0.061 20.206 1.00 96.62 224 ALA A O 1
ATOM 1692 N N . ILE A 1 225 ? -15.562 -0.515 20.271 1.00 96.88 225 ILE A N 1
ATOM 1693 C CA . ILE A 1 225 ? -15.555 -1.488 19.182 1.00 96.88 225 ILE A CA 1
ATOM 1694 C C . ILE A 1 225 ? -15.286 -2.852 19.810 1.00 96.88 225 ILE A C 1
ATOM 1696 O O . ILE A 1 225 ? -14.180 -3.084 20.311 1.00 96.88 225 ILE A O 1
ATOM 1700 N N . PRO A 1 226 ? -16.277 -3.751 19.850 1.00 97.19 226 PRO A N 1
ATOM 1701 C CA . PRO A 1 226 ? -16.094 -5.044 20.466 1.00 97.19 226 PRO A CA 1
ATOM 1702 C C . PRO A 1 226 ? -15.392 -6.005 19.503 1.00 97.19 226 PRO A C 1
ATOM 1704 O O . PRO A 1 226 ? -15.828 -6.216 18.371 1.00 97.19 226 PRO A O 1
ATOM 1707 N N . LEU A 1 227 ? -14.325 -6.630 19.985 1.00 97.06 227 LEU A N 1
ATOM 1708 C CA . LEU A 1 227 ? -13.407 -7.452 19.207 1.00 97.06 227 LEU A CA 1
ATOM 1709 C C . LEU A 1 227 ? -13.267 -8.839 19.836 1.00 97.06 227 LEU A C 1
ATOM 1711 O O . LEU A 1 227 ? -13.516 -9.045 21.027 1.00 97.06 227 LEU A O 1
ATOM 1715 N N . ALA A 1 228 ? -12.859 -9.816 19.040 1.00 96.88 228 ALA A N 1
ATOM 1716 C CA . ALA A 1 228 ? -12.401 -11.085 19.580 1.00 96.88 228 ALA A CA 1
ATOM 1717 C C . ALA A 1 228 ? -11.282 -11.687 18.753 1.00 96.88 228 ALA A C 1
ATOM 1719 O O . ALA A 1 228 ? -11.066 -11.303 17.607 1.00 96.88 228 ALA A O 1
ATOM 1720 N N . LEU A 1 229 ? -10.597 -12.659 19.343 1.00 95.06 229 LEU A N 1
ATOM 1721 C CA . LEU A 1 229 ? -9.617 -13.475 18.655 1.00 95.06 229 LEU A CA 1
ATOM 1722 C C . LEU A 1 229 ? -10.194 -14.872 18.406 1.00 95.06 229 LEU A C 1
ATOM 1724 O O . LEU A 1 229 ? -10.528 -15.596 19.344 1.00 95.06 229 LEU A O 1
ATOM 1728 N N . ALA A 1 230 ? -10.303 -15.265 17.138 1.00 93.75 230 ALA A N 1
ATOM 1729 C CA . ALA A 1 230 ? -10.724 -16.602 16.733 1.00 93.75 230 ALA A CA 1
ATOM 1730 C C . ALA A 1 230 ? -9.742 -17.162 15.703 1.00 93.75 230 ALA A C 1
ATOM 1732 O O . ALA A 1 230 ? -9.475 -16.532 14.686 1.00 93.75 230 ALA A O 1
ATOM 1733 N N . LEU A 1 231 ? -9.181 -18.350 15.958 1.00 91.31 231 LEU A N 1
ATOM 1734 C CA . LEU A 1 231 ? -8.230 -19.006 15.043 1.00 91.31 231 LEU A CA 1
ATOM 1735 C C . LEU A 1 231 ? -7.047 -18.096 14.634 1.00 91.31 231 LEU A C 1
ATOM 1737 O O . LEU A 1 231 ? -6.583 -18.129 13.496 1.00 91.31 231 LEU A O 1
ATOM 1741 N N . GLY A 1 232 ? -6.577 -17.256 15.563 1.00 90.44 232 GLY A N 1
ATOM 1742 C CA . GLY A 1 232 ? -5.491 -16.300 15.327 1.00 90.44 232 GLY A CA 1
ATOM 1743 C C . GLY A 1 232 ? -5.879 -15.060 14.513 1.00 90.44 232 GLY A C 1
ATOM 1744 O O . GLY A 1 232 ? -4.988 -14.277 14.180 1.00 90.44 232 GLY A O 1
ATOM 1745 N N . ARG A 1 233 ? -7.170 -14.868 14.210 1.00 92.94 233 ARG A N 1
ATOM 1746 C CA . ARG A 1 233 ? -7.720 -13.707 13.501 1.00 92.94 233 ARG A CA 1
ATOM 1747 C C . ARG A 1 233 ? -8.541 -12.817 14.421 1.00 92.94 233 ARG A C 1
ATOM 1749 O O . ARG A 1 233 ? -9.243 -13.310 15.300 1.00 92.94 233 ARG A O 1
ATOM 1756 N N . ILE A 1 234 ? -8.434 -11.511 14.203 1.00 95.25 234 ILE A N 1
ATOM 1757 C CA . ILE A 1 234 ? -9.243 -10.496 14.876 1.00 95.25 234 ILE A CA 1
ATOM 1758 C C . ILE A 1 234 ? -10.599 -10.459 14.171 1.00 95.25 234 ILE A C 1
ATOM 1760 O O . ILE A 1 234 ? -10.682 -10.112 12.997 1.00 95.25 234 ILE A O 1
ATOM 1764 N N . GLU A 1 235 ? -11.647 -10.820 14.898 1.00 95.12 235 GLU A N 1
ATOM 1765 C CA . GLU A 1 235 ? -13.024 -10.883 14.417 1.00 95.12 235 GLU A CA 1
ATOM 1766 C C . GLU A 1 235 ? -13.845 -9.720 14.990 1.00 95.12 235 GLU A C 1
ATOM 1768 O O . GLU A 1 235 ? -13.689 -9.339 16.157 1.00 95.12 235 GLU A O 1
ATOM 1773 N N . THR A 1 236 ? -14.759 -9.182 14.181 1.00 94.94 236 THR A N 1
ATOM 1774 C CA . THR A 1 236 ? -15.673 -8.085 14.541 1.00 94.94 236 THR A CA 1
ATOM 1775 C C . THR A 1 236 ? -17.138 -8.509 14.382 1.00 94.94 236 THR A C 1
ATOM 1777 O O . THR A 1 236 ? -17.456 -9.576 13.843 1.00 94.94 236 THR A O 1
ATOM 1780 N N . GLY A 1 237 ? -18.065 -7.694 14.895 1.00 91.62 237 GLY A N 1
ATOM 1781 C CA . GLY A 1 237 ? -19.499 -7.892 14.670 1.00 91.62 237 GLY A CA 1
ATOM 1782 C C . GLY A 1 237 ? -20.040 -9.265 15.132 1.00 91.62 237 GLY A C 1
ATOM 1783 O O . GLY A 1 237 ? -19.677 -9.752 16.208 1.00 91.62 237 GLY A O 1
ATOM 1784 N N . PRO A 1 238 ? -20.946 -9.909 14.364 1.00 87.44 238 PRO A N 1
ATOM 1785 C CA . PRO A 1 238 ? -21.561 -11.186 14.746 1.00 87.44 238 PRO A CA 1
ATOM 1786 C C . PRO A 1 238 ? -20.581 -12.359 14.890 1.00 87.44 238 PRO A C 1
ATOM 1788 O O . PRO A 1 238 ? -20.831 -13.248 15.710 1.00 87.44 238 PRO A O 1
ATOM 1791 N N . ALA A 1 239 ? -19.474 -12.361 14.134 1.00 88.19 239 ALA A N 1
ATOM 1792 C CA . ALA A 1 239 ? -18.470 -13.430 14.157 1.00 88.19 239 ALA A CA 1
ATOM 1793 C C . ALA A 1 239 ? -17.802 -13.573 15.539 1.00 88.19 239 ALA A C 1
ATOM 1795 O O . ALA A 1 239 ? -17.472 -14.681 15.965 1.00 88.19 239 ALA A O 1
ATOM 1796 N N . ARG A 1 240 ? -17.743 -12.473 16.307 1.00 93.31 240 ARG A N 1
ATOM 1797 C CA . ARG A 1 240 ? -17.231 -12.412 17.688 1.00 93.31 240 ARG A CA 1
ATOM 1798 C C . ARG A 1 240 ? -17.873 -13.429 18.635 1.00 93.31 240 ARG A C 1
ATOM 1800 O O . ARG A 1 240 ? -17.236 -13.898 19.576 1.00 93.31 240 ARG A O 1
ATOM 1807 N N . ARG A 1 241 ? -19.152 -13.769 18.430 1.00 88.94 241 ARG A N 1
ATOM 1808 C CA . ARG A 1 241 ? -19.938 -14.559 19.399 1.00 88.94 241 ARG A CA 1
ATOM 1809 C C . ARG A 1 241 ? -19.369 -15.957 19.641 1.00 88.94 241 ARG A C 1
ATOM 1811 O O . ARG A 1 241 ? -19.540 -16.482 20.738 1.00 88.94 241 ARG A O 1
ATOM 1818 N N . ALA A 1 242 ? -18.699 -16.542 18.651 1.00 88.62 242 ALA A N 1
ATOM 1819 C CA . ALA A 1 242 ? -18.123 -17.881 18.758 1.00 88.62 242 ALA A CA 1
ATOM 1820 C C . ALA A 1 242 ? -16.716 -17.900 19.382 1.00 88.62 242 ALA A C 1
ATOM 1822 O O . ALA A 1 242 ? -16.219 -18.969 19.725 1.00 88.62 242 ALA A O 1
ATOM 1823 N N . ALA A 1 243 ? -16.075 -16.740 19.532 1.00 92.50 243 ALA A N 1
ATOM 1824 C CA . ALA A 1 243 ? -14.711 -16.641 20.026 1.00 92.50 243 ALA A CA 1
ATOM 1825 C C . ALA A 1 243 ? -14.644 -16.701 21.561 1.00 92.50 243 ALA A C 1
ATOM 1827 O O . ALA A 1 243 ? -15.498 -16.132 22.255 1.00 92.50 243 ALA A O 1
ATOM 1828 N N . SER A 1 244 ? -13.612 -17.382 22.069 1.00 88.38 244 SER A N 1
ATOM 1829 C CA . SER A 1 244 ? -13.332 -17.544 23.501 1.00 88.38 244 SER A CA 1
ATOM 1830 C C . SER A 1 244 ? -12.607 -16.348 24.112 1.00 88.38 244 SER A C 1
ATOM 1832 O O . SER A 1 244 ? -12.807 -16.058 25.284 1.00 88.38 244 SER A O 1
ATOM 1834 N N . GLU A 1 245 ? -11.787 -15.649 23.329 1.00 94.19 245 GLU A N 1
ATOM 1835 C CA . GLU A 1 245 ? -11.000 -14.503 23.784 1.00 94.19 245 GLU A CA 1
ATOM 1836 C C . GLU A 1 245 ? -11.625 -13.215 23.264 1.00 94.19 245 GLU A C 1
ATOM 1838 O O . GLU A 1 245 ? -11.603 -12.955 22.059 1.00 94.19 245 GLU A O 1
ATOM 1843 N N . ARG A 1 246 ? -12.206 -12.415 24.161 1.00 96.50 246 ARG A N 1
ATOM 1844 C CA . ARG A 1 246 ? -12.917 -11.191 23.793 1.00 96.50 246 ARG A CA 1
ATOM 1845 C C . ARG A 1 246 ? -12.354 -9.974 24.501 1.00 96.50 246 ARG A C 1
ATOM 1847 O O . ARG A 1 246 ? -11.995 -10.012 25.676 1.00 96.50 246 ARG A O 1
ATOM 1854 N N . PHE A 1 247 ? -12.296 -8.882 23.766 1.00 97.19 247 PHE A N 1
ATOM 1855 C CA . PHE A 1 247 ? -11.726 -7.624 24.214 1.00 97.19 247 PHE A CA 1
ATOM 1856 C C . PHE A 1 247 ? -12.412 -6.479 23.475 1.00 97.19 247 PHE A C 1
ATOM 1858 O O . PHE A 1 247 ? -13.241 -6.688 22.589 1.00 97.19 247 PHE A O 1
ATOM 1865 N N . ARG A 1 248 ? -12.116 -5.243 23.851 1.00 97.06 248 ARG A N 1
ATOM 1866 C CA . ARG A 1 248 ? -12.686 -4.070 23.195 1.00 97.06 248 ARG A CA 1
ATOM 1867 C C . ARG A 1 248 ? -11.630 -3.017 22.944 1.00 97.06 248 ARG A C 1
ATOM 1869 O O . ARG A 1 248 ? -10.725 -2.821 23.754 1.00 97.06 248 ARG A O 1
ATOM 1876 N N . LEU A 1 249 ? -11.781 -2.345 21.811 1.00 97.38 249 LEU A N 1
ATOM 1877 C CA . LEU A 1 249 ? -11.058 -1.130 21.489 1.00 97.38 249 LEU A CA 1
ATOM 1878 C C . LEU A 1 249 ? -11.953 0.056 21.836 1.00 97.38 249 LEU A C 1
ATOM 1880 O O . LEU A 1 249 ? -13.034 0.215 21.273 1.00 97.38 249 LEU A O 1
ATOM 1884 N N . LEU A 1 250 ? -11.511 0.862 22.788 1.00 96.50 250 LEU A N 1
ATOM 1885 C CA . LEU A 1 250 ? -12.162 2.090 23.199 1.00 96.50 250 LEU A CA 1
ATOM 1886 C C . LEU A 1 250 ? -11.483 3.277 22.528 1.00 96.50 250 LEU A C 1
ATOM 1888 O O . LEU A 1 250 ? -10.263 3.420 22.581 1.00 96.50 250 LEU A O 1
ATOM 1892 N N . LEU A 1 251 ? -12.299 4.138 21.935 1.00 95.81 251 LEU A N 1
ATOM 1893 C CA . LEU A 1 251 ? -11.898 5.419 21.376 1.00 95.81 251 LEU A CA 1
ATOM 1894 C C . LEU A 1 251 ? -12.564 6.498 22.224 1.00 95.81 251 LEU A C 1
ATOM 1896 O O . LEU A 1 251 ? -13.778 6.699 22.146 1.00 95.81 251 LEU A O 1
ATOM 1900 N N . GLN A 1 252 ? -11.786 7.134 23.093 1.00 94.38 252 GLN A N 1
ATOM 1901 C CA . GLN A 1 252 ? -12.277 8.134 24.033 1.00 94.38 252 GLN A CA 1
ATOM 1902 C C . GLN A 1 252 ? -11.841 9.515 23.574 1.00 94.38 252 GLN A C 1
ATOM 1904 O O . GLN A 1 252 ? -10.658 9.849 23.575 1.00 94.38 252 GLN A O 1
ATOM 1909 N N . LEU A 1 253 ? -12.816 10.319 23.168 1.00 92.81 253 LEU A N 1
ATOM 1910 C CA . LEU A 1 253 ? -12.578 11.703 22.808 1.00 92.81 253 LEU A CA 1
ATOM 1911 C C . LEU A 1 253 ? -12.469 12.512 24.101 1.00 92.81 253 LEU A C 1
ATOM 1913 O O . LEU A 1 253 ? -13.441 12.606 24.848 1.00 92.81 253 LEU A O 1
ATOM 1917 N N . CYS A 1 254 ? -11.294 13.062 24.383 1.00 91.62 254 CYS A N 1
ATOM 1918 C CA . CYS A 1 254 ? -10.974 13.700 25.655 1.00 91.62 254 CYS A CA 1
ATOM 1919 C C . CYS A 1 254 ? -10.690 15.189 25.455 1.00 91.62 254 CYS A C 1
ATOM 1921 O O . CYS A 1 254 ? -10.091 15.602 24.459 1.00 91.62 254 CYS A O 1
ATOM 1923 N N . GLY A 1 255 ? -11.113 16.014 26.408 1.00 89.50 255 GLY A N 1
ATOM 1924 C CA . GLY A 1 255 ? -10.875 17.451 26.346 1.00 89.50 255 GLY A CA 1
ATOM 1925 C C . GLY A 1 255 ? -11.693 18.233 27.360 1.00 89.50 255 GLY A C 1
ATOM 1926 O O . GLY A 1 255 ? -12.171 17.691 28.358 1.00 89.50 255 GLY A O 1
ATOM 1927 N N . ALA A 1 256 ? -11.835 19.526 27.088 1.00 84.50 256 ALA A N 1
ATOM 1928 C CA . ALA A 1 256 ? -12.689 20.427 27.846 1.00 84.50 256 ALA A CA 1
ATOM 1929 C C . ALA A 1 256 ? -14.075 20.529 27.188 1.00 84.50 256 ALA A C 1
ATOM 1931 O O . ALA A 1 256 ? -14.280 20.084 26.062 1.00 84.50 256 ALA A O 1
ATOM 1932 N N . MET A 1 257 ? -15.019 21.187 27.865 1.00 74.94 257 MET A N 1
ATOM 1933 C CA . MET A 1 257 ? -16.337 21.504 27.288 1.00 74.94 257 MET A CA 1
ATOM 1934 C C . MET A 1 257 ? -16.244 22.319 25.988 1.00 74.94 257 MET A C 1
ATOM 1936 O O . MET A 1 257 ? -17.149 22.265 25.164 1.00 74.94 257 MET A O 1
ATOM 1940 N N . GLU A 1 258 ? -15.157 23.072 25.815 1.00 80.06 258 GLU A N 1
ATOM 1941 C CA . GLU A 1 258 ? -14.889 23.919 24.647 1.00 80.06 258 GLU A CA 1
ATOM 1942 C C . GLU A 1 258 ? -14.475 23.113 23.408 1.00 80.06 258 GLU A C 1
ATOM 1944 O O . GLU A 1 258 ? -14.558 23.618 22.292 1.00 80.06 258 GLU A O 1
ATOM 1949 N N . GLY A 1 259 ? -14.040 21.863 23.587 1.00 83.06 259 GLY A N 1
ATOM 1950 C CA . GLY A 1 259 ? -13.654 21.007 22.478 1.00 83.06 259 GLY A CA 1
ATOM 1951 C C . GLY A 1 259 ? -12.782 19.826 22.882 1.00 83.06 259 GLY A C 1
ATOM 1952 O O . GLY A 1 259 ? -12.125 19.805 23.929 1.00 83.06 259 GLY A O 1
ATOM 1953 N N . ALA A 1 260 ? -12.760 18.838 21.991 1.00 87.38 260 ALA A N 1
ATOM 1954 C CA . ALA A 1 260 ? -11.838 17.721 22.066 1.00 87.38 260 ALA A CA 1
ATOM 1955 C C . ALA A 1 260 ? -10.399 18.196 21.846 1.00 87.38 260 ALA A C 1
ATOM 1957 O O . ALA A 1 260 ? -10.114 18.944 20.915 1.00 87.38 260 ALA A O 1
ATOM 1958 N N . GLN A 1 261 ? -9.495 17.739 22.704 1.00 90.50 261 GLN A N 1
ATOM 1959 C CA . GLN A 1 261 ? -8.085 18.124 22.691 1.00 90.50 261 GLN A CA 1
ATOM 1960 C C . GLN A 1 261 ? -7.180 16.938 22.345 1.00 90.50 261 GLN A C 1
ATOM 1962 O O . GLN A 1 261 ? -6.104 17.131 21.782 1.00 90.50 261 GLN A O 1
ATOM 1967 N N . TRP A 1 262 ? -7.605 15.711 22.654 1.00 93.38 262 TRP A N 1
ATOM 1968 C CA . TRP A 1 262 ? -6.915 14.492 22.244 1.00 93.38 262 TRP A CA 1
ATOM 1969 C C . TRP A 1 262 ? -7.874 13.299 22.159 1.00 93.38 262 TRP A C 1
ATOM 1971 O O . TRP A 1 262 ? -8.991 13.323 22.676 1.00 93.38 262 TRP A O 1
ATOM 1981 N N . LEU A 1 263 ? -7.404 12.235 21.519 1.00 94.25 263 LEU A N 1
ATOM 1982 C CA . LEU A 1 263 ? -8.046 10.935 21.444 1.00 94.25 263 LEU A CA 1
ATOM 1983 C C . LEU A 1 263 ? -7.241 9.950 22.291 1.00 94.25 263 LEU A C 1
ATOM 1985 O O . LEU A 1 263 ? -6.046 9.763 22.065 1.00 94.25 263 LEU A O 1
ATOM 1989 N N . GLU A 1 264 ? -7.884 9.321 23.267 1.00 95.06 264 GLU A N 1
ATOM 1990 C CA . GLU A 1 264 ? -7.342 8.153 23.956 1.00 95.06 264 GLU A CA 1
ATOM 1991 C C . GLU A 1 264 ? -7.820 6.882 23.240 1.00 95.06 264 GLU A C 1
ATOM 1993 O O . GLU A 1 264 ? -9.017 6.647 23.073 1.00 95.06 264 GLU A O 1
ATOM 1998 N N . VAL A 1 265 ? -6.863 6.066 22.804 1.00 96.06 265 VAL A N 1
ATOM 1999 C CA . VAL A 1 265 ? -7.076 4.783 22.136 1.00 96.06 265 VAL A CA 1
ATOM 2000 C C . VAL A 1 265 ? -6.665 3.692 23.113 1.00 96.06 265 VAL A C 1
ATOM 2002 O O . VAL A 1 265 ? -5.476 3.527 23.401 1.00 96.06 265 VAL A O 1
ATOM 2005 N N . ARG A 1 266 ? -7.645 2.956 23.641 1.00 95.38 266 ARG A N 1
ATOM 2006 C CA . ARG A 1 266 ? -7.420 1.964 24.693 1.00 95.38 266 ARG A CA 1
ATOM 2007 C C . ARG A 1 266 ? -7.891 0.578 24.287 1.00 95.38 266 ARG A C 1
ATOM 2009 O O . ARG A 1 266 ? -9.030 0.402 23.875 1.00 95.38 266 ARG A O 1
ATOM 2016 N N . LEU A 1 267 ? -7.033 -0.420 24.447 1.00 96.19 267 LEU A N 1
ATOM 2017 C CA . LEU A 1 267 ? -7.374 -1.828 24.294 1.00 96.19 267 LEU A CA 1
ATOM 2018 C C . LEU A 1 267 ? -7.517 -2.453 25.680 1.00 96.19 267 LEU A C 1
ATOM 2020 O O . LEU A 1 267 ? -6.594 -2.371 26.488 1.00 96.19 267 LEU A O 1
ATOM 2024 N N . GLU A 1 268 ? -8.654 -3.080 25.963 1.00 95.62 268 GLU A N 1
ATOM 2025 C CA . GLU A 1 268 ? -8.908 -3.703 27.265 1.00 95.62 268 GLU A CA 1
ATOM 2026 C C . GLU A 1 268 ? -9.741 -4.988 27.139 1.00 95.62 268 GLU A C 1
ATOM 2028 O O . GLU A 1 268 ? -10.488 -5.142 26.167 1.00 95.62 268 GLU A O 1
ATOM 2033 N N . PRO A 1 269 ? -9.614 -5.933 28.088 1.00 95.62 269 PRO A N 1
ATOM 2034 C CA . PRO A 1 269 ? -10.450 -7.131 28.120 1.00 95.62 269 PRO A CA 1
ATOM 2035 C C . PRO A 1 269 ? -11.941 -6.770 28.219 1.00 95.62 269 PRO A C 1
ATOM 2037 O O . PRO A 1 269 ? -12.312 -5.761 28.820 1.00 95.62 269 PRO A O 1
ATOM 2040 N N . GLU A 1 270 ? -12.814 -7.597 27.632 1.00 94.56 270 GLU A N 1
ATOM 2041 C CA . GLU A 1 270 ? -14.266 -7.357 27.683 1.00 94.56 270 GLU A CA 1
ATOM 2042 C C . GLU A 1 270 ? -14.817 -7.597 29.100 1.00 94.56 270 GLU A C 1
ATOM 2044 O O . GLU A 1 270 ? -15.716 -6.881 29.548 1.00 94.56 270 GLU A O 1
ATOM 2049 N N . LEU A 1 271 ? -14.260 -8.578 29.817 1.00 91.25 271 LEU A N 1
ATOM 2050 C CA . LEU A 1 271 ? -14.648 -8.919 31.182 1.00 91.25 271 LEU A CA 1
ATOM 2051 C C . LEU A 1 271 ? -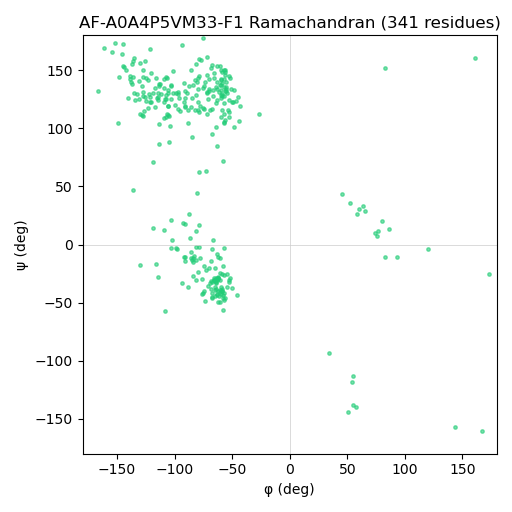13.627 -8.383 32.199 1.00 91.25 271 LEU A C 1
ATOM 2053 O O . LEU A 1 271 ? -12.418 -8.530 32.006 1.00 91.25 271 LEU A O 1
ATOM 2057 N N . PRO A 1 272 ? -14.079 -7.789 33.318 1.00 88.25 272 PRO A N 1
ATOM 2058 C CA . PRO A 1 272 ? -13.180 -7.367 34.385 1.00 88.25 272 PRO A CA 1
ATOM 2059 C C . PRO A 1 272 ? -12.378 -8.545 34.953 1.00 88.25 272 PRO A C 1
ATOM 2061 O O . PRO A 1 272 ? -12.957 -9.538 35.388 1.00 88.25 272 PRO A O 1
ATOM 2064 N N . GLY A 1 273 ? -11.052 -8.400 35.001 1.00 87.81 273 GLY A N 1
ATOM 2065 C CA . GLY A 1 273 ? -10.134 -9.416 35.527 1.00 87.81 273 GLY A CA 1
ATOM 2066 C C . GLY A 1 273 ? -9.568 -10.377 34.478 1.00 87.81 273 GLY A C 1
ATOM 2067 O O . GLY A 1 273 ? -8.611 -11.084 34.793 1.00 87.81 273 GLY A O 1
ATOM 2068 N N . ASP A 1 274 ? -10.093 -10.368 33.250 1.00 92.44 274 ASP A N 1
ATOM 2069 C CA . ASP A 1 274 ? -9.489 -11.099 32.136 1.00 92.44 274 ASP A CA 1
ATOM 2070 C C . ASP A 1 274 ? -8.190 -10.425 31.670 1.00 92.44 274 ASP A C 1
ATOM 2072 O O . ASP A 1 274 ? -7.923 -9.255 31.954 1.00 92.44 274 ASP A O 1
ATOM 2076 N N . LEU A 1 275 ? -7.366 -11.181 30.945 1.00 93.06 275 LEU A N 1
ATOM 2077 C CA . LEU A 1 275 ? -6.145 -10.680 30.320 1.00 93.06 275 LEU A CA 1
ATOM 2078 C C . LEU A 1 275 ? -6.384 -10.428 28.832 1.00 93.06 275 LEU A C 1
ATOM 2080 O O . LEU A 1 275 ? -7.168 -11.130 28.192 1.00 93.06 275 LEU A O 1
ATOM 2084 N N . LEU A 1 276 ? -5.674 -9.453 28.263 1.00 95.06 276 LEU A N 1
ATOM 2085 C CA . LEU A 1 276 ? -5.632 -9.307 26.810 1.00 95.06 276 LEU A CA 1
ATOM 2086 C C . LEU A 1 276 ? -4.929 -10.513 26.159 1.00 95.06 276 LEU A C 1
ATOM 2088 O O . LEU A 1 276 ? -3.966 -11.034 26.733 1.00 95.06 276 LEU A O 1
ATOM 2092 N N . PRO A 1 277 ? -5.340 -10.912 24.940 1.00 93.62 277 PRO A N 1
ATOM 2093 C CA . PRO A 1 277 ? -4.603 -11.893 24.155 1.00 93.62 277 PRO A CA 1
ATOM 2094 C C . PRO A 1 277 ? -3.121 -11.528 24.000 1.00 93.62 277 PRO A C 1
ATOM 2096 O O . PRO A 1 277 ? -2.742 -10.358 23.856 1.00 93.62 277 PRO A O 1
ATOM 2099 N N . GLN A 1 278 ? -2.265 -12.547 24.022 1.00 92.88 278 GLN A N 1
ATOM 2100 C CA . GLN A 1 278 ? -0.830 -12.370 23.804 1.00 92.88 278 GLN A CA 1
ATOM 2101 C C . GLN A 1 278 ? -0.546 -11.935 22.363 1.00 92.88 278 GLN A C 1
ATOM 2103 O O . GLN A 1 278 ? -1.303 -12.254 21.450 1.00 92.88 278 GLN A O 1
ATOM 2108 N N . ARG A 1 279 ? 0.584 -11.248 22.147 1.00 92.94 279 ARG A N 1
ATOM 2109 C CA . ARG A 1 279 ? 1.031 -10.785 20.816 1.00 92.94 279 ARG A CA 1
ATOM 2110 C C . ARG A 1 279 ? 0.029 -9.859 20.114 1.00 92.94 279 ARG A C 1
ATOM 2112 O O . ARG A 1 279 ? 0.016 -9.800 18.883 1.00 92.94 279 ARG A O 1
ATOM 2119 N N . LEU A 1 280 ? -0.804 -9.159 20.880 1.00 94.62 280 LEU A N 1
ATOM 2120 C CA . LEU A 1 280 ? -1.581 -8.047 20.359 1.00 94.62 280 LEU A CA 1
ATOM 2121 C C . LEU A 1 280 ? -0.689 -6.820 20.289 1.00 94.62 280 LEU A C 1
ATOM 2123 O O . LEU A 1 280 ? 0.019 -6.503 21.243 1.00 94.62 280 LEU A O 1
ATOM 2127 N N . THR A 1 281 ? -0.757 -6.125 19.165 1.00 94.81 281 THR A N 1
ATOM 2128 C CA . THR A 1 281 ? -0.022 -4.891 18.931 1.00 94.81 281 THR A CA 1
ATOM 2129 C C . THR A 1 281 ? -1.007 -3.822 18.493 1.00 94.81 281 THR A C 1
ATOM 2131 O O . THR A 1 281 ? -1.621 -3.931 17.431 1.00 94.81 281 THR A O 1
ATOM 2134 N N . LEU A 1 282 ? -1.168 -2.796 19.323 1.00 95.50 282 LEU A N 1
ATOM 2135 C CA . LEU A 1 282 ? -1.919 -1.593 19.000 1.00 95.50 282 LEU A CA 1
ATOM 2136 C C . LEU A 1 282 ? -0.948 -0.582 18.394 1.00 95.50 282 LEU A C 1
ATOM 2138 O O . LEU A 1 282 ? 0.070 -0.250 19.004 1.00 95.50 282 LEU A O 1
ATOM 2142 N N . ARG A 1 283 ? -1.271 -0.072 17.208 1.00 95.50 283 ARG A N 1
ATOM 2143 C CA . ARG A 1 283 ? -0.504 1.006 16.591 1.00 95.50 283 ARG A CA 1
ATOM 2144 C C . ARG A 1 283 ? -1.416 2.144 16.173 1.00 95.50 283 ARG A C 1
ATOM 2146 O O . ARG A 1 283 ? -2.492 1.926 15.617 1.00 95.50 283 ARG A O 1
ATOM 2153 N N . VAL A 1 284 ? -0.948 3.346 16.467 1.00 94.44 284 VAL A N 1
ATOM 2154 C CA . VAL A 1 284 ? -1.595 4.600 16.115 1.00 94.44 284 VAL A CA 1
ATOM 2155 C C . VAL A 1 284 ? -0.533 5.472 15.468 1.00 94.44 284 VAL A C 1
ATOM 2157 O O . VAL A 1 284 ? 0.457 5.818 16.113 1.00 94.44 284 VAL A O 1
ATOM 2160 N N . ASP A 1 285 ? -0.698 5.726 14.175 1.00 91.31 285 ASP A N 1
ATOM 2161 C CA . ASP A 1 285 ? 0.279 6.398 13.317 1.00 91.31 285 ASP A CA 1
ATOM 2162 C C . ASP A 1 285 ? 1.662 5.708 13.340 1.00 91.31 285 ASP A C 1
ATOM 2164 O O . ASP A 1 285 ? 1.820 4.570 12.870 1.00 91.31 285 ASP A O 1
ATOM 2168 N N . ASP A 1 286 ? 2.685 6.372 13.878 1.00 87.94 286 ASP A N 1
ATOM 2169 C CA . ASP A 1 286 ? 4.048 5.862 14.052 1.00 87.94 286 ASP A CA 1
ATOM 2170 C C . ASP A 1 286 ? 4.278 5.186 15.418 1.00 87.94 286 ASP A C 1
ATOM 2172 O O . ASP A 1 286 ? 5.283 4.497 15.614 1.00 87.94 286 ASP A O 1
ATOM 2176 N N . ARG A 1 287 ? 3.333 5.314 16.357 1.00 90.88 287 ARG A N 1
ATOM 2177 C CA . ARG A 1 287 ? 3.456 4.806 17.730 1.00 90.88 287 ARG A CA 1
ATOM 2178 C C . ARG A 1 287 ? 2.896 3.400 17.847 1.00 90.88 287 ARG A C 1
ATOM 2180 O O . ARG A 1 287 ? 1.837 3.092 17.310 1.00 90.88 287 ARG A O 1
ATOM 2187 N N . THR A 1 288 ? 3.596 2.545 18.588 1.00 92.12 288 THR A N 1
ATOM 2188 C CA . THR A 1 288 ? 3.250 1.126 18.734 1.00 92.12 288 THR A CA 1
ATOM 2189 C C . THR A 1 288 ? 3.388 0.684 20.189 1.00 92.12 288 THR A C 1
ATOM 2191 O O . THR A 1 288 ? 4.360 1.047 20.848 1.00 92.12 288 THR A O 1
ATOM 2194 N N . ILE A 1 289 ? 2.431 -0.108 20.675 1.00 91.88 289 ILE A N 1
ATOM 2195 C CA . ILE A 1 289 ? 2.448 -0.750 21.996 1.00 91.88 289 ILE A CA 1
ATOM 2196 C C . ILE A 1 289 ? 1.931 -2.192 21.883 1.00 91.88 289 ILE A C 1
ATOM 2198 O O . ILE A 1 289 ? 1.016 -2.467 21.104 1.00 91.88 289 ILE A O 1
ATOM 2202 N N . ASP A 1 290 ? 2.514 -3.124 22.633 1.00 91.75 290 ASP A N 1
ATOM 2203 C CA . ASP A 1 290 ? 2.232 -4.557 22.545 1.00 91.75 290 ASP A CA 1
ATOM 2204 C C . ASP A 1 290 ? 1.939 -5.216 23.905 1.00 91.75 290 ASP A C 1
ATOM 2206 O O . ASP A 1 290 ? 2.355 -4.748 24.962 1.00 91.75 290 ASP A O 1
ATOM 2210 N N . THR A 1 291 ? 1.215 -6.341 23.889 1.00 83.62 291 THR A N 1
ATOM 2211 C CA . THR A 1 291 ? 0.894 -7.134 25.096 1.00 83.62 291 THR A CA 1
ATOM 2212 C C . THR A 1 291 ? 2.025 -8.070 25.552 1.00 83.62 291 THR A C 1
ATOM 2214 O O . THR A 1 291 ? 1.796 -8.947 26.384 1.00 83.62 291 THR A O 1
ATOM 2217 N N . GLY A 1 292 ? 3.236 -7.928 24.997 1.00 70.56 292 GLY A N 1
ATOM 2218 C CA . GLY A 1 292 ? 4.331 -8.901 25.114 1.00 70.56 292 GLY A CA 1
ATOM 2219 C C . GLY A 1 292 ? 5.471 -8.565 26.086 1.00 70.56 292 GLY A C 1
ATOM 2220 O O . GLY A 1 292 ? 6.373 -9.386 26.234 1.00 70.56 292 GLY A O 1
ATOM 2221 N N . GLY A 1 293 ? 5.471 -7.398 26.735 1.00 67.50 293 GLY A N 1
ATOM 2222 C CA . GLY A 1 293 ? 6.532 -7.019 27.679 1.00 67.50 293 GLY A CA 1
ATOM 2223 C C . GLY A 1 293 ? 6.403 -7.673 29.065 1.00 67.50 293 GLY A C 1
ATOM 2224 O O . GLY A 1 293 ? 5.307 -8.032 29.489 1.00 67.50 293 GLY A O 1
ATOM 2225 N N . ASP A 1 294 ? 7.505 -7.725 29.830 1.00 55.75 294 ASP A N 1
ATOM 2226 C CA . ASP A 1 294 ? 7.571 -8.215 31.230 1.00 55.75 294 ASP A CA 1
ATOM 2227 C C . ASP A 1 294 ? 6.619 -7.473 32.214 1.00 55.75 294 ASP A C 1
ATOM 2229 O O . ASP A 1 294 ? 6.525 -7.817 33.392 1.00 55.75 294 ASP A O 1
ATOM 2233 N N . GLY A 1 295 ? 5.899 -6.449 31.739 1.00 54.53 295 GLY A N 1
ATOM 2234 C CA . GLY A 1 295 ? 5.048 -5.522 32.491 1.00 54.53 295 GLY A CA 1
ATOM 2235 C C . GLY A 1 295 ? 3.562 -5.888 32.613 1.00 54.53 295 GLY A C 1
ATOM 2236 O O . GLY A 1 295 ? 2.767 -5.016 32.955 1.00 54.53 295 GLY A O 1
ATOM 2237 N N . GLY A 1 296 ? 3.179 -7.146 32.378 1.00 57.84 296 GLY A N 1
ATOM 2238 C CA . GLY A 1 296 ? 1.828 -7.657 32.646 1.00 57.84 296 GLY A CA 1
ATOM 2239 C C . GLY A 1 296 ? 0.789 -7.375 31.551 1.00 57.84 296 GLY A C 1
ATOM 2240 O O . GLY A 1 296 ? 0.854 -6.392 30.822 1.00 57.84 296 GLY A O 1
ATOM 2241 N N . CYS A 1 297 ? -0.210 -8.257 31.447 1.00 71.75 297 CYS A N 1
ATOM 2242 C CA . CYS A 1 297 ? -1.259 -8.235 30.416 1.00 71.75 297 CYS A CA 1
ATOM 2243 C C . CYS A 1 297 ? -2.389 -7.225 30.724 1.00 71.75 297 CYS A C 1
ATOM 2245 O O . CYS A 1 297 ? -3.573 -7.558 30.640 1.00 71.75 297 CYS A O 1
ATOM 2247 N N . GLY A 1 298 ? -2.012 -6.016 31.149 1.00 81.75 298 GLY A N 1
ATOM 2248 C CA . GLY A 1 298 ? -2.926 -4.909 31.430 1.00 81.75 298 GLY A CA 1
ATOM 2249 C C . GLY A 1 298 ? -3.465 -4.232 30.163 1.00 81.75 298 GLY A C 1
ATOM 2250 O O . GLY A 1 298 ? -3.093 -4.608 29.052 1.00 81.75 298 GLY A O 1
ATOM 2251 N N . PRO A 1 299 ? -4.352 -3.232 30.310 1.00 87.44 299 PRO A N 1
ATOM 2252 C CA . PRO A 1 299 ? -4.870 -2.478 29.176 1.00 87.44 299 PRO A CA 1
ATOM 2253 C C . PRO A 1 299 ? -3.747 -1.721 28.457 1.00 87.44 299 PRO A C 1
ATOM 2255 O O . PRO A 1 299 ? -2.876 -1.129 29.096 1.00 87.44 299 PRO A O 1
ATOM 2258 N N . LEU A 1 300 ? -3.798 -1.701 27.125 1.00 91.31 300 LEU A N 1
ATOM 2259 C CA . LEU A 1 300 ? -2.895 -0.891 26.306 1.00 91.31 300 LEU A CA 1
ATOM 2260 C C . LEU A 1 300 ? -3.536 0.469 26.065 1.00 91.31 300 LEU A C 1
ATOM 2262 O O . LEU A 1 300 ? -4.697 0.518 25.675 1.00 91.31 300 LEU A O 1
ATOM 2266 N N . CYS A 1 301 ? -2.803 1.560 26.264 1.00 93.56 301 CYS A N 1
ATOM 2267 C CA . CYS A 1 301 ? -3.336 2.909 26.099 1.00 93.56 301 CYS A CA 1
ATOM 2268 C C . CYS A 1 301 ? -2.351 3.792 25.330 1.00 93.56 301 CYS A C 1
ATOM 2270 O O . CYS A 1 301 ? -1.169 3.854 25.670 1.00 93.56 301 CYS A O 1
ATOM 2272 N N . LEU A 1 302 ? -2.849 4.474 24.300 1.00 93.38 302 LEU A N 1
ATOM 2273 C CA . LEU A 1 302 ? -2.135 5.497 23.542 1.00 93.38 302 LEU A CA 1
ATOM 2274 C C . LEU A 1 302 ? -2.974 6.773 23.492 1.00 93.38 302 LEU A C 1
ATOM 2276 O O . LEU A 1 302 ? -4.196 6.717 23.382 1.00 93.38 302 LEU A O 1
ATOM 2280 N N . THR A 1 303 ? -2.314 7.927 23.534 1.00 94.25 303 THR A N 1
ATOM 2281 C CA . THR A 1 303 ? -2.963 9.235 23.397 1.00 94.25 303 THR A CA 1
ATOM 2282 C C . THR A 1 303 ? -2.466 9.951 22.148 1.00 94.25 303 THR A C 1
ATOM 2284 O O . THR A 1 303 ? -1.263 9.995 21.873 1.00 94.25 303 THR A O 1
ATOM 2287 N N . VAL A 1 304 ? -3.394 10.528 21.388 1.00 93.44 304 VAL A N 1
ATOM 2288 C CA . VAL A 1 304 ? -3.109 11.267 20.154 1.00 93.44 304 VAL A CA 1
ATOM 2289 C C . VAL A 1 304 ? -3.670 12.678 20.283 1.00 93.44 304 VAL A C 1
ATOM 2291 O O . VAL A 1 304 ? -4.880 12.813 20.459 1.00 93.44 304 VAL A O 1
ATOM 2294 N N . PRO A 1 305 ? -2.837 13.730 20.239 1.00 92.88 305 PRO A N 1
ATOM 2295 C CA . PRO A 1 305 ? -3.339 15.099 20.274 1.00 92.88 305 PRO A CA 1
ATOM 2296 C C . PRO A 1 305 ? -4.209 15.392 19.045 1.00 92.88 305 PRO A C 1
ATOM 2298 O O . PRO A 1 305 ? -4.028 14.780 17.995 1.00 92.88 305 PRO A O 1
ATOM 2301 N N . ALA A 1 306 ? -5.139 16.338 19.175 1.00 90.44 306 ALA A N 1
ATOM 2302 C CA . ALA A 1 306 ? -5.885 16.858 18.033 1.00 90.44 306 ALA A CA 1
ATOM 2303 C C . ALA A 1 306 ? -4.926 17.418 16.968 1.00 90.44 306 ALA A C 1
ATOM 2305 O O . ALA A 1 306 ? -3.917 18.044 17.306 1.00 90.44 306 ALA A O 1
ATOM 2306 N N . GLY A 1 307 ? -5.255 17.223 15.693 1.00 89.44 307 GLY A N 1
ATOM 2307 C CA . GLY A 1 307 ? -4.401 17.614 14.574 1.00 89.44 307 GLY A CA 1
ATOM 2308 C C . GLY A 1 307 ? -5.165 17.714 13.259 1.00 89.44 307 GLY A C 1
ATOM 2309 O O . GLY A 1 307 ? -6.326 17.318 13.163 1.00 89.44 307 GLY A O 1
ATOM 2310 N N . GLU A 1 308 ? -4.513 18.285 12.246 1.00 82.81 308 GLU A N 1
ATOM 2311 C CA . GLU A 1 308 ? -5.078 18.393 10.894 1.00 82.81 308 GLU A CA 1
ATOM 2312 C C . GLU A 1 308 ? -4.946 17.088 10.102 1.00 82.81 308 GLU A C 1
ATOM 2314 O O . GLU A 1 308 ? -5.733 16.842 9.188 1.00 82.81 308 GLU A O 1
ATOM 2319 N N . GLU A 1 309 ? -3.986 16.238 10.468 1.00 87.56 309 GLU A N 1
ATOM 2320 C CA . GLU A 1 309 ? -3.750 14.958 9.811 1.00 87.56 309 GLU A CA 1
ATOM 2321 C C . GLU A 1 309 ? -4.745 13.884 10.284 1.00 87.56 309 GLU A C 1
ATOM 2323 O O . GLU A 1 309 ? -5.134 13.853 11.457 1.00 87.56 309 GLU A O 1
ATOM 2328 N N . PRO A 1 310 ? -5.183 12.987 9.383 1.00 90.44 310 PRO A N 1
ATOM 2329 C CA . PRO A 1 310 ? -6.026 11.866 9.756 1.00 90.44 310 PRO A CA 1
ATOM 2330 C C . PRO A 1 310 ? -5.235 10.845 10.582 1.00 90.44 310 PRO A C 1
ATOM 2332 O O . PRO A 1 310 ? -4.146 10.424 10.206 1.00 90.44 310 PRO A O 1
ATOM 2335 N N . ILE A 1 311 ? -5.839 10.394 11.674 1.00 92.38 311 ILE A N 1
ATOM 2336 C CA . ILE A 1 311 ? -5.269 9.426 12.606 1.00 92.38 311 ILE A CA 1
ATOM 2337 C C . ILE A 1 311 ? -5.548 8.021 12.088 1.00 92.38 311 ILE A C 1
ATOM 2339 O O . ILE A 1 311 ? -6.704 7.642 11.856 1.00 92.38 311 ILE A O 1
ATOM 2343 N N . VAL A 1 312 ? -4.492 7.227 11.947 1.00 93.94 312 VAL A N 1
ATOM 2344 C CA . VAL A 1 312 ? -4.565 5.851 11.459 1.00 93.94 312 VAL A CA 1
ATOM 2345 C C . VAL A 1 312 ? -4.3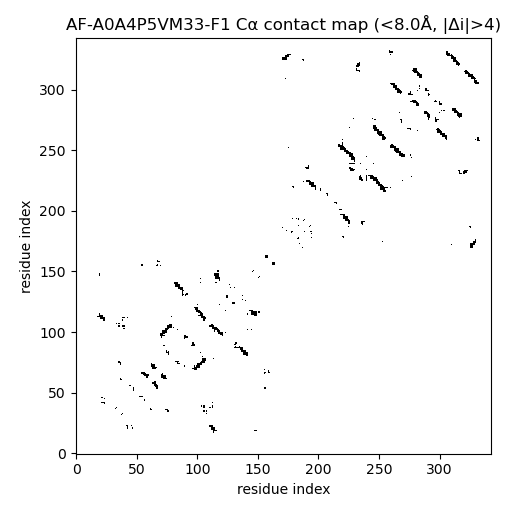77 4.890 12.623 1.00 93.94 312 VAL A C 1
ATOM 2347 O O . VAL A 1 3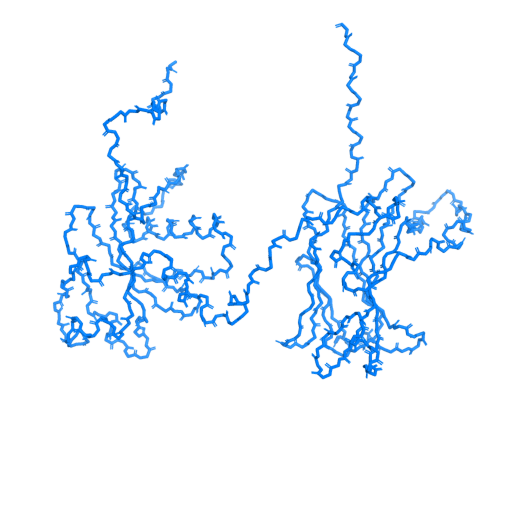12 ? -3.285 4.744 13.170 1.00 93.94 312 VAL A O 1
ATOM 2350 N N . ILE A 1 313 ? -5.449 4.182 12.976 1.00 94.62 313 ILE A N 1
ATOM 2351 C CA . ILE A 1 313 ? -5.442 3.181 14.044 1.00 94.62 313 ILE A CA 1
ATOM 2352 C C . ILE A 1 313 ? -5.482 1.788 13.428 1.00 94.62 313 ILE A C 1
ATOM 2354 O O . ILE A 1 313 ? -6.342 1.475 12.600 1.00 94.62 313 ILE A O 1
ATOM 2358 N N . GLY A 1 314 ? -4.579 0.923 13.876 1.00 95.69 314 GLY A N 1
ATOM 2359 C CA . GLY A 1 314 ? -4.624 -0.492 13.553 1.00 95.69 314 GLY A CA 1
ATOM 2360 C C . GLY A 1 314 ? -4.350 -1.379 14.759 1.00 95.69 314 GLY A C 1
ATOM 2361 O O . GLY A 1 314 ? -3.720 -0.981 15.742 1.00 95.69 314 GLY A O 1
ATOM 2362 N N . LEU A 1 315 ? -4.813 -2.615 14.646 1.00 96.06 315 LEU A N 1
ATOM 2363 C CA . LEU A 1 315 ? -4.574 -3.681 15.598 1.00 96.06 315 LEU A CA 1
ATOM 2364 C C . LEU A 1 315 ? -4.029 -4.902 14.860 1.00 96.06 315 LEU A C 1
ATOM 2366 O O . LEU A 1 315 ? -4.595 -5.337 13.856 1.00 96.06 315 LEU A O 1
ATOM 2370 N N . TRP A 1 316 ? -2.949 -5.469 15.382 1.00 95.00 316 TRP A N 1
ATOM 2371 C CA . TRP A 1 316 ? -2.304 -6.660 14.845 1.00 95.00 316 TRP A CA 1
ATOM 2372 C C . TRP A 1 316 ? -2.292 -7.772 15.884 1.00 95.00 316 TRP A C 1
ATOM 2374 O O . TRP A 1 316 ? -2.183 -7.510 17.081 1.00 95.00 316 TRP A O 1
ATOM 2384 N N . HIS A 1 317 ? -2.383 -9.013 15.415 1.00 94.12 317 HIS A N 1
ATOM 2385 C CA . HIS A 1 317 ? -2.155 -10.201 16.229 1.00 94.12 317 HIS A CA 1
ATOM 2386 C C . HIS A 1 317 ? -1.148 -11.117 15.526 1.00 94.12 317 HIS A C 1
ATOM 2388 O O . HIS A 1 317 ? -1.441 -11.697 14.472 1.00 94.12 317 HIS A O 1
ATOM 2394 N N . GLY A 1 318 ? 0.047 -11.234 16.111 1.00 90.12 318 GLY A N 1
ATOM 2395 C CA . GLY A 1 318 ? 1.169 -11.943 15.495 1.00 90.12 318 GLY A CA 1
ATOM 2396 C C . GLY A 1 318 ? 1.496 -11.416 14.092 1.00 90.12 318 GLY A C 1
ATOM 2397 O O . GLY A 1 318 ? 1.475 -10.213 13.857 1.00 90.12 318 GLY A O 1
ATOM 2398 N N . ASP A 1 319 ? 1.778 -12.328 13.159 1.00 82.25 319 ASP A N 1
ATOM 2399 C CA . ASP A 1 319 ? 2.278 -11.980 11.819 1.00 82.25 319 ASP A CA 1
ATOM 2400 C C . ASP A 1 319 ? 1.184 -11.966 10.734 1.00 82.25 319 ASP A C 1
ATOM 2402 O O . ASP A 1 319 ? 1.471 -11.679 9.577 1.00 82.25 319 ASP A O 1
ATOM 2406 N N . GLY A 1 320 ? -0.062 -12.326 11.074 1.00 74.06 320 GLY A N 1
ATOM 2407 C CA . GLY A 1 320 ? -1.054 -12.731 10.065 1.00 74.06 320 GLY A CA 1
ATOM 2408 C C . GLY A 1 320 ? -2.425 -12.063 10.127 1.00 74.06 320 GLY A C 1
ATOM 2409 O O . GLY A 1 320 ? -3.154 -12.126 9.140 1.00 74.06 320 GLY A O 1
ATOM 2410 N N . SER A 1 321 ? -2.807 -11.438 11.244 1.00 85.38 321 SER A N 1
ATOM 2411 C CA . SER A 1 321 ? -4.114 -10.783 11.366 1.00 85.38 321 SER A CA 1
ATOM 2412 C C . SER A 1 321 ? -3.965 -9.295 11.619 1.00 85.38 321 SER A C 1
ATOM 2414 O O . SER A 1 321 ? -3.274 -8.893 12.554 1.00 85.38 321 SER A O 1
ATOM 2416 N N . ARG A 1 322 ? -4.682 -8.495 10.828 1.00 92.69 322 ARG A N 1
ATOM 2417 C CA . ARG A 1 322 ? -4.734 -7.039 10.935 1.00 92.69 322 ARG A CA 1
ATOM 2418 C C . ARG A 1 322 ? -6.182 -6.570 10.885 1.00 92.69 322 ARG A C 1
ATOM 2420 O O . ARG A 1 322 ? -6.908 -6.920 9.961 1.00 92.69 322 ARG A O 1
ATOM 2427 N N . LEU A 1 323 ? -6.557 -5.736 11.843 1.00 93.62 323 LEU A N 1
ATOM 2428 C CA . LEU A 1 323 ? -7.733 -4.881 11.773 1.00 93.62 323 LEU A CA 1
ATOM 2429 C C . LEU A 1 323 ? -7.243 -3.445 11.581 1.00 93.62 323 LEU A C 1
ATOM 2431 O O . LEU A 1 323 ? -6.434 -2.962 12.369 1.00 93.62 323 LEU A O 1
ATOM 2435 N N . ALA A 1 324 ? -7.711 -2.768 10.539 1.00 93.56 324 ALA A N 1
ATOM 2436 C CA . ALA A 1 324 ? -7.499 -1.337 10.355 1.00 93.56 324 ALA A CA 1
ATOM 2437 C C . ALA A 1 324 ? -8.833 -0.621 10.569 1.00 93.56 324 ALA A C 1
ATOM 2439 O O . ALA A 1 324 ? -9.860 -1.078 10.069 1.00 93.56 324 ALA A O 1
ATOM 2440 N N . LEU A 1 325 ? -8.823 0.470 11.330 1.00 93.31 325 LEU A N 1
ATOM 2441 C CA . LEU A 1 325 ? -9.983 1.349 11.409 1.00 93.31 325 LEU A CA 1
ATOM 2442 C C . LEU A 1 325 ? -9.995 2.302 10.208 1.00 93.31 325 LEU A C 1
ATOM 2444 O O . LEU A 1 325 ? -8.925 2.606 9.669 1.00 93.31 325 LEU A O 1
ATOM 2448 N N . PRO A 1 326 ? -11.173 2.817 9.807 1.00 90.25 326 PRO A N 1
ATOM 2449 C CA . PRO A 1 326 ? -11.215 3.952 8.896 1.00 90.25 326 PRO A CA 1
ATOM 2450 C C . PRO A 1 326 ? -10.423 5.130 9.495 1.00 90.25 326 PRO A C 1
ATOM 2452 O O . PRO A 1 326 ? -10.438 5.295 10.722 1.00 90.25 326 PRO A O 1
ATOM 2455 N N . PRO A 1 327 ? -9.746 5.953 8.671 1.00 91.38 327 PRO A N 1
ATOM 2456 C CA . PRO A 1 327 ? -9.009 7.110 9.167 1.00 91.38 327 PRO A CA 1
ATOM 2457 C C . PRO A 1 327 ? -9.923 8.029 9.977 1.00 91.38 327 PRO A C 1
ATOM 2459 O O . PRO A 1 327 ? -11.045 8.326 9.561 1.00 91.38 327 PRO A O 1
ATOM 2462 N N . LEU A 1 328 ? -9.453 8.465 11.141 1.00 91.94 328 LEU A N 1
ATOM 2463 C CA . LEU A 1 328 ? -10.216 9.315 12.049 1.00 91.94 328 LEU A CA 1
ATOM 2464 C C . LEU A 1 328 ? -9.721 10.751 11.944 1.00 91.94 328 LEU A C 1
ATOM 2466 O O . LEU A 1 328 ? -8.520 10.991 11.920 1.00 91.94 328 LEU A O 1
ATOM 2470 N N . HIS A 1 329 ? -10.627 11.719 11.921 1.00 91.31 329 HIS A N 1
ATOM 2471 C CA . HIS A 1 329 ? -10.260 13.130 11.863 1.00 91.31 329 HIS A CA 1
ATOM 2472 C C . HIS A 1 329 ? -10.936 13.913 12.977 1.00 91.31 329 HIS A C 1
ATOM 2474 O O . HIS A 1 329 ? -12.158 13.850 13.146 1.00 91.31 329 HIS A O 1
ATOM 2480 N N . PHE A 1 330 ? -10.142 14.665 13.735 1.00 86.38 330 PHE A N 1
ATOM 2481 C CA . PHE A 1 330 ? -10.666 15.689 14.625 1.00 86.38 330 PHE A CA 1
ATOM 2482 C C . PHE A 1 330 ? -9.663 16.830 14.764 1.00 86.38 330 PHE A C 1
ATOM 2484 O O . PHE A 1 330 ? -8.642 16.735 15.444 1.00 86.38 330 PHE A O 1
ATOM 2491 N N . GLY A 1 331 ? -9.974 17.930 14.085 1.00 76.69 331 GLY A N 1
ATOM 2492 C CA . GLY A 1 331 ? -9.266 19.180 14.295 1.00 76.69 331 GLY A CA 1
ATOM 2493 C C . GLY A 1 331 ? -9.618 19.752 15.662 1.00 76.69 331 GLY A C 1
A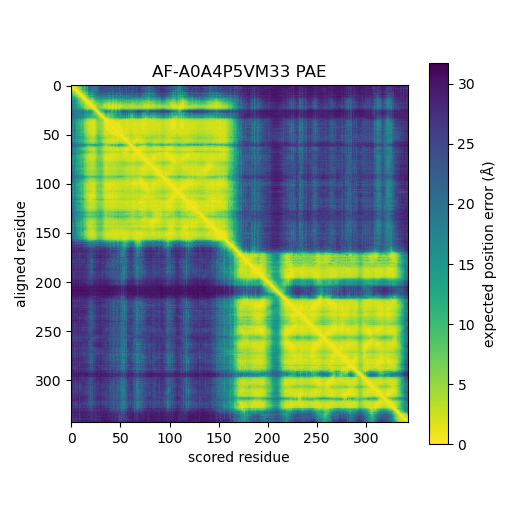TOM 2494 O O . GLY A 1 331 ? -10.777 19.695 16.091 1.00 76.69 331 GLY A O 1
ATOM 2495 N N . ALA A 1 332 ? -8.632 20.354 16.327 1.00 64.44 332 ALA A N 1
ATOM 2496 C CA . ALA A 1 332 ? -8.938 21.349 17.338 1.00 64.44 332 ALA A CA 1
ATOM 2497 C C . ALA A 1 332 ? -9.769 22.420 16.629 1.00 64.44 332 ALA A C 1
ATOM 2499 O O . ALA A 1 332 ? -9.326 22.977 15.624 1.00 64.44 332 ALA A O 1
ATOM 2500 N N . THR A 1 333 ? -10.985 22.682 17.099 1.00 56.25 333 THR A N 1
ATOM 2501 C CA . THR A 1 333 ? -11.723 23.871 16.685 1.00 56.25 333 THR A CA 1
ATOM 2502 C C . THR A 1 333 ? -10.919 25.080 17.148 1.00 56.25 333 THR A C 1
ATOM 2504 O O . THR A 1 333 ? -11.151 25.619 18.226 1.00 56.25 333 THR A O 1
ATOM 2507 N N . LEU A 1 334 ? -9.944 25.506 16.343 1.00 49.22 334 LEU A N 1
ATOM 2508 C CA . LEU A 1 334 ? -9.604 26.912 16.258 1.00 49.22 334 LEU A CA 1
ATOM 2509 C C . LEU A 1 334 ? -10.924 27.548 15.869 1.00 49.22 334 LEU A C 1
ATOM 2511 O O . LEU A 1 334 ? -11.420 27.280 14.775 1.00 49.22 334 LEU A O 1
ATOM 2515 N N . GLY A 1 335 ? -11.558 28.243 16.818 1.00 52.16 335 GLY A N 1
ATOM 2516 C CA . GLY A 1 335 ? -12.754 29.012 16.524 1.00 52.16 335 GLY A CA 1
ATOM 2517 C C . GLY A 1 335 ? -12.491 29.732 15.215 1.00 52.16 335 GLY A C 1
ATOM 2518 O O . GLY A 1 335 ? -11.483 30.437 15.109 1.00 52.16 335 GLY A O 1
ATOM 2519 N N . GLU A 1 336 ? -13.310 29.447 14.200 1.00 44.47 336 GLU A N 1
ATOM 2520 C CA . GLU A 1 336 ? -13.276 30.232 12.977 1.00 44.47 336 GLU A CA 1
ATOM 2521 C C . GLU A 1 336 ? -13.270 31.687 13.444 1.00 44.47 336 GLU A C 1
ATOM 2523 O O . GLU A 1 336 ? -14.117 32.036 14.278 1.00 44.47 336 GLU A O 1
ATOM 2528 N N . PRO A 1 337 ? -12.275 32.504 13.052 1.00 45.47 337 PRO A N 1
ATOM 2529 C CA . PRO A 1 337 ? -12.307 33.907 13.406 1.00 45.47 337 PRO A CA 1
ATOM 2530 C C . PRO A 1 337 ? -13.658 34.408 12.916 1.00 45.47 337 PRO A C 1
ATOM 2532 O O . PRO A 1 337 ? -13.934 34.321 11.718 1.00 45.47 337 PRO A O 1
ATOM 2535 N N . GLU A 1 338 ? -14.524 34.829 13.847 1.00 43.75 338 GLU A N 1
ATOM 2536 C CA . GLU A 1 338 ? -15.801 35.434 13.488 1.00 43.75 338 GLU A CA 1
ATOM 2537 C C . GLU A 1 338 ? -15.497 36.436 12.373 1.00 43.75 338 GLU A C 1
ATOM 2539 O O . GLU A 1 338 ? -14.568 37.240 12.542 1.00 43.75 338 GLU A O 1
ATOM 2544 N N . PRO A 1 339 ? -16.188 36.373 11.220 1.00 51.75 339 PRO A N 1
ATOM 2545 C CA . PRO A 1 339 ? -16.016 37.382 10.197 1.00 51.75 339 PRO A CA 1
ATOM 2546 C C . PRO A 1 339 ? -16.334 38.715 10.865 1.00 51.75 339 PRO A C 1
ATOM 2548 O O . PRO A 1 339 ? -17.485 38.995 11.202 1.00 51.75 339 PRO A O 1
ATOM 2551 N N . GLY A 1 340 ? -15.279 39.486 11.146 1.00 56.97 340 GLY A N 1
ATOM 2552 C CA . GLY A 1 340 ? -15.399 40.765 11.823 1.00 56.97 340 GLY A CA 1
ATOM 2553 C C . GLY A 1 340 ? -16.428 41.615 11.082 1.00 56.97 340 GLY A C 1
ATOM 2554 O O . GLY A 1 340 ? -16.536 41.494 9.856 1.00 56.97 340 GLY A O 1
ATOM 2555 N N . PRO A 1 341 ? -17.215 42.438 11.796 1.00 53.03 341 PRO A N 1
ATOM 2556 C CA . PRO A 1 341 ? -18.249 43.237 11.161 1.00 53.03 341 PRO A CA 1
ATOM 2557 C C . PRO A 1 341 ? -17.618 44.018 10.010 1.00 53.03 341 PRO A C 1
ATOM 2559 O O . PRO A 1 341 ? -16.626 44.718 10.210 1.00 53.03 341 PRO A O 1
ATOM 2562 N N . ALA A 1 342 ? -18.171 43.846 8.808 1.00 56.50 342 ALA A N 1
ATOM 2563 C CA . ALA A 1 342 ? -17.786 44.631 7.648 1.00 56.50 342 ALA A CA 1
ATOM 2564 C C . ALA A 1 342 ? -17.997 46.111 8.000 1.00 56.50 342 ALA A C 1
ATOM 2566 O O . ALA A 1 342 ? -19.138 46.559 8.139 1.00 56.50 342 ALA A O 1
ATOM 2567 N N . GLY A 1 343 ? -16.891 46.810 8.255 1.00 63.97 343 GLY A N 1
ATOM 2568 C CA . GLY A 1 343 ? -16.844 48.253 8.480 1.00 63.97 343 GLY A CA 1
ATOM 2569 C C . GLY A 1 343 ? -16.844 49.022 7.174 1.00 63.97 343 GLY A C 1
ATOM 2570 O O . GLY A 1 343 ? -16.302 48.489 6.179 1.00 63.97 343 GLY A O 1
#

Nearest PDB structures (foldseek):
  7a3s-assembly2_B  TM=3.797E-01  e=1.048E+00  Dengue virus 3 Philippines/H87/1956
  3ddv-assembly2_A  TM=3.199E-01  e=2.098E+00  unclassified
  2cxk-assembly1_A  TM=3.556E-01  e=6.672E+00  Homo sapiens
  3ddv-assembly3_C  TM=3.883E-01  e=6.672E+00  unclassified

Radius of gyration: 28.0 Å; Cα contacts (8 Å, |Δi|>4): 607; chains: 1; bounding box: 54×67×77 Å